Protein AF-A0A8T3RMR7-F1 (afdb_monomer)

Sequence (237 aa):
MPYTNFGIALAGALAVSLGLWATSTFATPKVIVISLDGAKPDVIEEQLESGAFDKRTGIGRLKKHGIVAEQNVTATPSVTAVSHIAIATGSTAVHNDIPSNSFHPVAAPIGTNISGFAAPIGGYQLDPLGESTAPTAVPLWVQLRDAGRTVVTATWPGSDGADIRITGTLVQAAEPTRTNDYTAPFGAFGGLGAVGVTLSAADFADASPALVAQLAAAGRLSFSPVKETTSPTETVY

Foldseek 3Di:
DDDDDDDDDDDDDDPPPPPPPVPPPPPDDDDDDDDDPPPFLVVVVVCPVVCVDPLVDDPNVCVVPHDDDSGDDAAPVNAQLQRLLCVFFVDHCVQQVQRYQKDDDPQADPPDIDGSLQAHTQDFDVVVTAEDPDRSTATPQLVCVVVVHADEEEDGRLQQLDQRDHPNYGGDHSPPGRHGNYYFQADDDSYDPRPADDDDPVQKDQDDPVVQVVCVVVVNDDPDGDIDGPDDRDDDD

Radius of gyration: 27.39 Å; Cα contacts (8 Å, |Δi|>4): 314; chains: 1; bounding box: 72×94×60 Å

Solvent-accessible surface area (backbone atoms only — not comparable to full-atom values): 14757 Å² total; per-residue (Å²): 140,85,87,88,86,88,84,83,86,79,92,73,89,78,83,75,80,77,73,79,73,73,73,75,74,70,70,80,82,81,88,82,88,85,86,64,87,89,68,47,58,68,58,55,49,50,33,42,72,75,53,79,35,51,63,80,42,74,71,32,31,46,57,74,75,51,89,72,73,89,66,82,88,72,45,76,55,83,38,71,30,22,35,49,41,23,67,39,39,77,43,51,32,88,38,27,55,28,71,32,52,60,44,66,55,90,89,47,63,90,94,51,71,46,40,28,26,54,47,44,63,10,40,56,37,76,85,71,68,22,54,41,94,72,52,62,32,62,47,50,60,42,58,37,44,77,70,74,40,89,40,74,44,64,66,46,64,50,53,75,51,52,70,28,61,57,93,85,39,60,25,31,58,18,70,64,70,11,45,68,80,40,75,43,62,54,28,83,48,84,38,86,81,47,77,19,54,79,78,57,80,85,46,44,41,79,45,54,72,66,57,54,49,52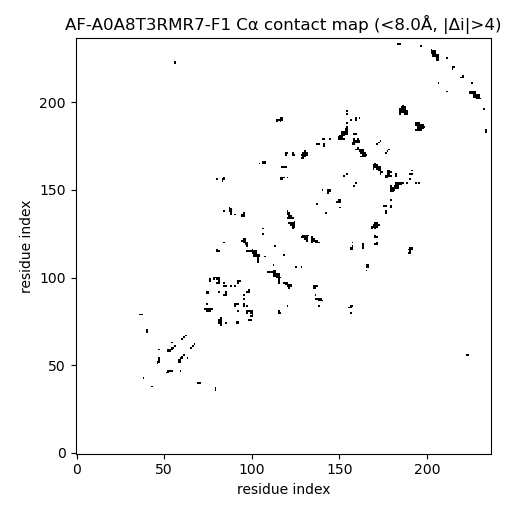,33,44,74,70,69,53,75,71,98,57,88,60,65,36,63,77,59,90,81,81,82,89,130

pLDDT: mean 82.01, std 19.55, range [28.88, 97.5]

Mean predicted aligned error: 10.83 Å

Secondary structure (DSSP, 8-state):
-------PPPP-----------------PPP-----TT--HHHHHHHHHHTSS-TTSHHHHHHHHS---S-----SS--HHHHHHHHHHS--HHHHS--SSEE--TTSPTT--EEGGGSPTT-EEETTEEE-SS-S---HHHHHHHTT---EEES-TT-S-PPEEETTEEEE-STTTT--SEEE-BSB-SSSS-BPBP--GGGEEEPPHHHHHHHHHTT---SS--EEESS------

Structure (mmCIF, N/CA/C/O backbone):
data_AF-A0A8T3RMR7-F1
#
_entry.id   AF-A0A8T3RMR7-F1
#
loop_
_atom_site.group_PDB
_atom_site.id
_atom_site.type_symbol
_atom_site.label_atom_id
_atom_site.label_alt_id
_atom_site.label_comp_id
_atom_site.label_asym_id
_atom_site.label_entity_id
_atom_site.label_seq_id
_atom_site.pdbx_PDB_ins_code
_atom_site.Cartn_x
_atom_site.Cartn_y
_atom_site.Cartn_z
_atom_site.occupancy
_atom_site.B_iso_or_equiv
_atom_site.auth_seq_id
_atom_site.auth_comp_id
_atom_site.auth_asym_id
_atom_site.auth_atom_id
_atom_site.pdbx_PDB_model_num
ATOM 1 N N . MET A 1 1 ? -49.882 -75.325 33.491 1.00 29.59 1 MET A N 1
ATOM 2 C CA . MET A 1 1 ? -48.442 -74.997 33.596 1.00 29.59 1 MET A CA 1
ATOM 3 C C . MET A 1 1 ? -47.930 -74.688 32.186 1.00 29.59 1 MET A C 1
ATOM 5 O O . MET A 1 1 ? -48.329 -75.429 31.302 1.00 29.59 1 MET A O 1
ATOM 9 N N . PRO A 1 2 ? -47.056 -73.697 31.943 1.00 46.56 2 PRO A N 1
ATOM 10 C CA . PRO A 1 2 ? -47.252 -72.262 32.189 1.00 46.56 2 PRO A CA 1
ATOM 11 C C . PRO A 1 2 ? -46.894 -71.348 30.966 1.00 46.56 2 PRO A C 1
ATOM 13 O O . PRO A 1 2 ? -46.374 -71.839 29.974 1.00 46.56 2 PRO A O 1
ATOM 16 N N . TYR A 1 3 ? -47.136 -70.028 31.120 1.00 34.56 3 TYR A N 1
ATOM 17 C CA . TYR A 1 3 ? -46.457 -68.843 30.513 1.00 34.56 3 TYR A CA 1
ATOM 18 C C . TYR A 1 3 ? -46.704 -68.467 29.022 1.00 34.56 3 TYR A C 1
ATOM 20 O O . TYR A 1 3 ? -46.303 -69.174 28.111 1.00 34.56 3 TYR A O 1
ATOM 28 N N . THR A 1 4 ? -47.535 -67.441 28.734 1.00 36.47 4 THR A N 1
ATOM 29 C CA . THR A 1 4 ? -47.299 -65.963 28.584 1.00 36.47 4 THR A CA 1
ATOM 30 C C . THR A 1 4 ? -46.974 -65.498 27.160 1.00 36.47 4 THR A C 1
ATOM 32 O O . THR A 1 4 ? -45.936 -65.855 26.622 1.00 36.47 4 THR A O 1
ATOM 35 N N . ASN A 1 5 ? -47.789 -64.582 26.612 1.00 31.02 5 ASN A N 1
ATOM 36 C CA . ASN A 1 5 ? -47.363 -63.189 26.393 1.00 31.02 5 ASN A CA 1
ATOM 37 C C . ASN A 1 5 ? -48.535 -62.269 25.999 1.00 31.02 5 ASN A C 1
ATOM 39 O O . ASN A 1 5 ? -49.257 -62.517 25.038 1.00 31.02 5 ASN A O 1
ATOM 43 N N . PHE A 1 6 ? -48.683 -61.196 26.779 1.00 34.50 6 PHE A N 1
ATOM 44 C CA . PHE A 1 6 ? -49.494 -60.007 26.519 1.00 34.50 6 PHE A CA 1
ATOM 45 C C . PHE A 1 6 ? -48.599 -58.952 25.853 1.00 34.50 6 PHE A C 1
ATOM 47 O O . PHE A 1 6 ? -47.442 -58.803 26.239 1.00 34.50 6 PHE A O 1
ATOM 54 N N . GLY A 1 7 ? -49.142 -58.179 24.914 1.00 28.88 7 GLY A N 1
ATOM 55 C CA . GLY A 1 7 ? -48.448 -57.033 24.326 1.00 28.88 7 GLY A CA 1
ATOM 56 C C . GLY A 1 7 ? -49.350 -56.241 23.389 1.00 28.88 7 GLY A C 1
ATOM 57 O O . GLY A 1 7 ? -49.243 -56.361 22.175 1.00 28.88 7 GLY A O 1
ATOM 58 N N . ILE A 1 8 ? -50.266 -55.463 23.969 1.00 35.38 8 ILE A N 1
ATOM 59 C CA . ILE A 1 8 ? -51.089 -54.463 23.277 1.00 35.38 8 ILE A CA 1
ATOM 60 C C . ILE A 1 8 ? -50.205 -53.245 22.983 1.00 35.38 8 ILE A C 1
ATOM 62 O O . ILE A 1 8 ? -49.580 -52.698 23.891 1.00 35.38 8 ILE A O 1
ATOM 66 N N . ALA A 1 9 ? -50.158 -52.824 21.719 1.00 32.72 9 ALA A N 1
ATOM 67 C CA . ALA A 1 9 ? -49.494 -51.600 21.293 1.00 32.72 9 ALA A CA 1
ATOM 68 C C . ALA A 1 9 ? -50.300 -50.373 21.752 1.00 32.72 9 ALA A C 1
ATOM 70 O O . ALA A 1 9 ? -51.459 -50.209 21.371 1.00 32.72 9 ALA A O 1
ATOM 71 N N . LEU A 1 10 ? -49.679 -49.507 22.556 1.00 32.59 10 LEU A N 1
ATOM 72 C CA . LEU A 1 10 ? -50.209 -48.194 22.915 1.00 32.59 10 LEU A CA 1
ATOM 73 C C . LEU A 1 10 ? -49.482 -47.129 22.085 1.00 32.59 10 LEU A C 1
ATOM 75 O O . LEU A 1 10 ? -48.265 -46.976 22.178 1.00 32.59 10 LEU A O 1
ATOM 79 N N . ALA A 1 11 ? -50.243 -46.406 21.266 1.00 35.38 11 ALA A N 1
ATOM 80 C CA . ALA A 1 11 ? -49.785 -45.236 20.535 1.00 35.38 11 ALA A CA 1
ATOM 81 C C . ALA A 1 11 ? -49.559 -44.069 21.512 1.00 35.38 11 ALA A C 1
ATOM 83 O O . ALA A 1 11 ? -50.498 -43.599 22.153 1.00 35.38 11 ALA A O 1
ATOM 84 N N . GLY A 1 12 ? -48.315 -43.601 21.616 1.00 31.69 12 GLY A N 1
ATOM 85 C CA . GLY A 1 12 ? -47.936 -42.383 22.329 1.00 31.69 12 GLY A CA 1
ATOM 86 C C . GLY A 1 12 ? -47.295 -41.399 21.356 1.00 31.69 12 GLY A C 1
ATOM 87 O O . GLY A 1 12 ? -46.243 -41.680 20.790 1.00 31.69 12 GLY A O 1
ATOM 88 N N . ALA A 1 13 ? -47.951 -40.260 21.139 1.00 39.59 13 ALA A N 1
ATOM 89 C CA . ALA A 1 13 ? -47.458 -39.171 20.311 1.00 39.59 13 ALA A CA 1
ATOM 90 C C . ALA A 1 13 ? -46.226 -38.518 20.957 1.00 39.59 13 ALA A C 1
ATOM 92 O O . ALA A 1 13 ? -46.327 -37.910 22.021 1.00 39.59 13 ALA A O 1
ATOM 93 N N . LEU A 1 14 ? -45.072 -38.615 20.294 1.00 35.88 14 LEU A N 1
ATOM 94 C CA . LEU A 1 14 ? -43.890 -37.819 20.611 1.00 35.88 14 LEU A CA 1
ATOM 95 C C . LEU A 1 14 ? -43.809 -36.670 19.599 1.00 35.88 14 LEU A C 1
ATOM 97 O O . LEU A 1 14 ? -43.272 -36.815 18.502 1.00 35.88 14 LEU A O 1
ATOM 101 N N . ALA A 1 15 ? -44.387 -35.524 19.954 1.00 40.31 15 ALA A N 1
ATOM 102 C CA . ALA A 1 15 ? -44.112 -34.272 19.265 1.00 40.31 15 ALA A CA 1
ATOM 103 C C . ALA A 1 15 ? -42.676 -33.858 19.614 1.00 40.31 15 ALA A C 1
ATOM 105 O O . ALA A 1 15 ? -42.420 -33.260 20.657 1.00 40.31 15 ALA A O 1
ATOM 106 N N . VAL A 1 16 ? -41.723 -34.235 18.761 1.00 43.50 16 VAL A N 1
ATOM 107 C CA . VAL A 1 16 ? -40.361 -33.708 18.813 1.00 43.50 16 VAL A CA 1
ATOM 108 C C . VAL A 1 16 ? -40.447 -32.245 18.398 1.00 43.50 16 VAL A C 1
ATOM 110 O O . VAL A 1 16 ? -40.662 -31.924 17.230 1.00 43.50 16 VAL A O 1
ATOM 113 N N . SER A 1 17 ? -40.306 -31.351 19.371 1.00 42.97 17 SER A N 1
ATOM 114 C CA . SER A 1 17 ? -39.983 -29.950 19.150 1.00 42.97 17 SER A CA 1
ATOM 115 C C . SER A 1 17 ? -38.628 -29.883 18.447 1.00 42.97 17 SER A C 1
ATOM 117 O O . SER A 1 17 ? -37.571 -29.831 19.072 1.00 42.97 17 SER A O 1
ATOM 119 N N . LEU A 1 18 ? -38.664 -29.915 17.114 1.00 43.84 18 LEU A N 1
ATOM 120 C CA . LEU A 1 18 ? -37.571 -29.469 16.264 1.00 43.84 18 LEU A CA 1
ATOM 121 C C . LEU A 1 18 ? -37.352 -27.990 16.575 1.00 43.84 18 LEU A C 1
ATOM 123 O O . LEU A 1 18 ? -37.978 -27.109 15.989 1.00 43.84 18 LEU A O 1
ATOM 127 N N . GLY A 1 19 ? -36.495 -27.725 17.559 1.00 40.53 19 GLY A N 1
ATOM 128 C CA . GLY A 1 19 ? -35.914 -26.413 17.749 1.00 40.53 19 GLY A CA 1
ATOM 129 C C . GLY A 1 19 ? -35.275 -26.016 16.428 1.00 40.53 19 GLY A C 1
ATOM 130 O O . GLY A 1 19 ? -34.287 -26.621 16.011 1.00 40.53 19 GLY A O 1
ATOM 131 N N . LEU A 1 20 ? -35.865 -25.021 15.764 1.00 38.84 20 LEU A N 1
ATOM 132 C CA . LEU A 1 20 ? -35.160 -24.206 14.793 1.00 38.84 20 LEU A CA 1
ATOM 133 C C . LEU A 1 20 ? -33.971 -23.601 15.541 1.00 38.84 20 LEU A C 1
ATOM 135 O O . LEU A 1 20 ? -34.064 -22.533 16.143 1.00 38.84 20 LEU A O 1
ATOM 139 N N . TRP A 1 21 ? -32.838 -24.291 15.509 1.00 45.22 21 TRP A N 1
ATOM 140 C CA . TRP A 1 21 ? -31.561 -23.618 15.591 1.00 45.22 21 TRP A CA 1
ATOM 141 C C . TRP A 1 21 ? -31.505 -22.787 14.323 1.00 45.22 21 TRP A C 1
ATOM 143 O O . TRP A 1 21 ? -31.154 -23.282 13.255 1.00 45.22 21 TRP A O 1
ATOM 153 N N . ALA A 1 22 ? -31.954 -21.537 14.426 1.00 42.53 22 ALA A N 1
ATOM 154 C CA . ALA A 1 22 ? -31.587 -20.524 13.467 1.00 42.53 22 ALA A CA 1
ATOM 155 C C . ALA A 1 22 ? -30.060 -20.534 13.463 1.00 42.53 22 ALA A C 1
ATOM 157 O O . ALA A 1 22 ? -29.416 -20.015 14.376 1.00 42.53 22 ALA A O 1
ATOM 158 N N . THR A 1 23 ? -29.473 -21.209 12.480 1.00 42.69 23 THR A N 1
ATOM 159 C CA . THR A 1 23 ? -28.089 -20.979 12.121 1.00 42.69 23 THR A CA 1
ATOM 160 C C . THR A 1 23 ? -28.057 -19.504 11.780 1.00 42.69 23 THR A C 1
ATOM 162 O O . THR A 1 23 ? -28.536 -19.105 10.720 1.00 42.69 23 THR A O 1
ATOM 165 N N . SER A 1 24 ? -27.596 -18.679 12.719 1.00 47.94 24 SER A N 1
ATOM 166 C CA . SER A 1 24 ? -27.146 -17.341 12.392 1.00 47.94 24 SER A CA 1
ATOM 167 C C . SER A 1 24 ? -26.111 -17.557 11.303 1.00 47.94 24 SER A C 1
ATOM 169 O O . SER A 1 24 ? -25.007 -18.038 11.568 1.00 47.94 24 SER A O 1
ATOM 171 N N . THR A 1 25 ? -26.507 -17.330 10.053 1.00 50.25 25 THR A N 1
ATOM 172 C CA . THR A 1 25 ? -25.576 -17.230 8.947 1.00 50.25 25 THR A CA 1
ATOM 173 C C . THR A 1 25 ? -24.802 -15.968 9.260 1.00 50.25 25 THR A C 1
ATOM 175 O O . THR A 1 25 ? -25.228 -14.867 8.904 1.00 50.25 25 THR A O 1
ATOM 178 N N . PHE A 1 26 ? -23.729 -16.100 10.041 1.00 52.81 26 PHE A N 1
ATOM 179 C CA . PHE A 1 26 ? -22.796 -15.007 10.215 1.00 52.81 26 PHE A CA 1
ATOM 180 C C . PHE A 1 26 ? -22.447 -14.555 8.806 1.00 52.81 26 PHE A C 1
ATOM 182 O O . PHE A 1 26 ? -22.015 -15.364 7.981 1.00 52.81 26 PHE A O 1
ATOM 189 N N . ALA A 1 27 ? -22.755 -13.293 8.508 1.00 66.81 27 ALA A N 1
ATOM 190 C CA . ALA A 1 27 ? -22.406 -12.711 7.229 1.00 66.81 27 ALA A CA 1
ATOM 191 C C . ALA A 1 27 ? -20.929 -13.018 6.969 1.00 66.81 27 ALA A C 1
ATOM 193 O O . ALA A 1 27 ? -20.121 -12.931 7.899 1.00 66.81 27 ALA A O 1
ATOM 194 N N . THR A 1 28 ? -20.601 -13.405 5.735 1.00 77.06 28 THR A N 1
ATOM 195 C CA . THR A 1 28 ? -19.227 -13.716 5.336 1.00 77.06 28 THR A CA 1
ATOM 196 C C . THR A 1 28 ? -18.286 -12.655 5.911 1.00 77.06 28 THR A C 1
ATOM 198 O O . THR A 1 28 ? -18.512 -11.466 5.649 1.00 77.06 28 THR A O 1
ATOM 201 N N . PRO A 1 29 ? -17.287 -13.045 6.729 1.00 82.38 29 PRO A N 1
ATOM 202 C CA . PRO A 1 29 ? -16.419 -12.086 7.389 1.00 82.38 29 PRO A CA 1
ATOM 203 C C . PRO A 1 29 ? -15.794 -11.135 6.372 1.00 82.38 29 PRO A C 1
ATOM 205 O O . PRO A 1 29 ? -15.277 -11.561 5.339 1.00 82.38 29 PRO A O 1
ATOM 208 N N . LYS A 1 30 ? -15.858 -9.837 6.664 1.00 88.75 30 LYS A N 1
ATOM 209 C CA . LYS A 1 30 ? -15.141 -8.819 5.896 1.00 88.75 30 LYS A CA 1
ATOM 210 C C . LYS A 1 30 ? -13.723 -8.716 6.440 1.00 88.75 30 LYS A C 1
ATOM 212 O O . LYS A 1 30 ? -13.539 -8.694 7.655 1.00 88.75 30 LYS A O 1
ATOM 217 N N . VAL A 1 31 ? -12.746 -8.616 5.548 1.00 92.00 31 VAL A N 1
ATOM 218 C CA . VAL A 1 31 ? -11.351 -8.357 5.912 1.00 92.00 31 VAL A CA 1
ATOM 219 C C . VAL A 1 31 ? -11.077 -6.875 5.700 1.00 92.00 31 VAL A C 1
ATOM 221 O O . VAL A 1 31 ? -11.369 -6.340 4.635 1.00 92.00 31 VAL A O 1
ATOM 224 N N . ILE A 1 32 ? -10.543 -6.216 6.726 1.00 91.56 32 ILE A N 1
ATOM 225 C CA . ILE A 1 32 ? -10.100 -4.824 6.660 1.00 91.56 32 ILE A CA 1
ATOM 226 C C . ILE A 1 32 ? -8.637 -4.809 7.084 1.00 91.56 32 ILE A C 1
ATOM 228 O O . ILE A 1 32 ? -8.307 -5.274 8.175 1.00 91.56 32 ILE A O 1
ATOM 232 N N . VAL A 1 33 ? -7.777 -4.283 6.217 1.00 92.69 33 VAL A N 1
ATOM 233 C CA . VAL A 1 33 ? -6.357 -4.081 6.504 1.00 92.69 33 VAL A CA 1
ATOM 234 C C . VAL A 1 33 ? -6.139 -2.592 6.724 1.00 92.69 33 VAL A C 1
ATOM 236 O O . VAL A 1 33 ? -6.436 -1.787 5.847 1.00 92.69 33 VAL A O 1
ATOM 239 N N . ILE A 1 34 ? -5.639 -2.233 7.905 1.00 90.94 34 ILE A N 1
ATOM 240 C CA . ILE A 1 34 ? -5.284 -0.858 8.258 1.00 90.94 34 ILE A CA 1
ATOM 241 C C . ILE A 1 34 ? -3.769 -0.825 8.415 1.00 90.94 34 ILE A C 1
ATOM 243 O O . ILE A 1 34 ? -3.230 -1.492 9.297 1.00 90.94 34 ILE A O 1
ATOM 247 N N . SER A 1 35 ? -3.094 -0.072 7.549 1.00 89.88 35 SER A N 1
ATOM 248 C CA . SER A 1 35 ? -1.657 0.172 7.657 1.00 89.88 35 SER A CA 1
ATOM 249 C C . SER A 1 35 ? -1.417 1.513 8.340 1.00 89.88 35 SER A C 1
ATOM 251 O O . SER A 1 35 ? -2.042 2.511 7.985 1.00 89.88 35 SER A O 1
ATOM 253 N N . LEU A 1 36 ? -0.518 1.530 9.321 1.00 89.75 36 LEU A N 1
ATOM 254 C CA . LEU A 1 36 ? -0.036 2.743 9.973 1.00 89.75 36 LEU A CA 1
ATOM 255 C C . LEU A 1 36 ? 1.440 2.896 9.598 1.00 89.75 36 LEU A C 1
ATOM 257 O O . LEU A 1 36 ? 2.283 2.141 10.086 1.00 89.75 36 LEU A O 1
ATOM 261 N N . ASP A 1 37 ? 1.748 3.823 8.690 1.00 88.06 37 ASP A N 1
ATOM 262 C CA . ASP A 1 37 ? 3.123 4.010 8.219 1.00 88.06 37 ASP A CA 1
ATOM 263 C C . ASP A 1 37 ? 4.037 4.464 9.369 1.00 88.06 37 ASP A C 1
ATOM 265 O O . ASP A 1 37 ? 3.656 5.285 10.204 1.00 88.06 37 ASP A O 1
ATOM 269 N N . GLY A 1 38 ? 5.237 3.889 9.445 1.00 89.50 38 GLY A N 1
ATOM 270 C CA . GLY A 1 38 ? 6.203 4.168 10.509 1.00 89.50 38 GLY A CA 1
ATOM 271 C C . GLY A 1 38 ? 5.778 3.735 11.922 1.00 89.50 38 GLY A C 1
ATOM 272 O O . GLY A 1 38 ? 6.448 4.112 12.884 1.00 89.50 38 GLY A O 1
ATOM 273 N N . ALA A 1 39 ? 4.708 2.944 12.080 1.00 91.12 39 ALA A N 1
ATOM 274 C CA . ALA A 1 39 ? 4.221 2.479 13.382 1.00 91.12 39 ALA A CA 1
ATOM 275 C C . ALA A 1 39 ? 5.127 1.400 13.998 1.00 91.12 39 ALA A C 1
ATOM 277 O O . ALA A 1 39 ? 4.831 0.202 13.978 1.00 91.12 39 ALA A O 1
ATOM 278 N N . LYS A 1 40 ? 6.256 1.834 14.556 1.00 92.75 40 LYS A N 1
ATOM 279 C CA . LYS A 1 40 ? 7.196 0.960 15.256 1.00 92.75 40 LYS A CA 1
ATOM 280 C C . LYS A 1 40 ? 6.552 0.403 16.544 1.00 92.75 40 LYS A C 1
ATOM 282 O O . LYS A 1 40 ? 5.905 1.172 17.257 1.00 92.75 40 LYS A O 1
ATOM 287 N N . PRO A 1 41 ? 6.719 -0.896 16.869 1.00 92.75 41 PRO A N 1
ATOM 288 C CA . PRO A 1 41 ? 6.048 -1.507 18.020 1.00 92.75 41 PRO A CA 1
ATOM 289 C C . PRO A 1 41 ? 6.290 -0.789 19.355 1.00 92.75 41 PRO A C 1
ATOM 291 O O . PRO A 1 41 ? 5.341 -0.545 20.088 1.00 92.75 41 PRO A O 1
ATOM 294 N N . ASP A 1 42 ? 7.530 -0.389 19.646 1.00 94.56 42 ASP A N 1
ATOM 295 C CA . ASP A 1 42 ? 7.886 0.326 20.881 1.00 94.56 42 ASP A CA 1
ATOM 296 C C . ASP A 1 42 ? 7.223 1.704 20.983 1.00 94.56 42 ASP A C 1
ATOM 298 O O . ASP A 1 42 ? 6.743 2.069 22.052 1.00 94.56 42 ASP A O 1
ATOM 302 N N . VAL A 1 43 ? 7.112 2.431 19.869 1.00 94.25 43 VAL A N 1
ATOM 303 C CA . VAL A 1 43 ? 6.382 3.704 19.816 1.00 94.25 43 VAL A CA 1
ATOM 304 C C . VAL A 1 43 ? 4.906 3.480 20.141 1.00 94.25 43 VAL A C 1
ATOM 306 O O . VAL A 1 43 ? 4.335 4.235 20.919 1.00 94.25 43 VAL A O 1
ATOM 309 N N . ILE A 1 44 ? 4.271 2.435 19.601 1.00 93.62 44 ILE A N 1
ATOM 310 C CA . ILE A 1 44 ? 2.865 2.130 19.918 1.00 93.62 44 ILE A CA 1
ATOM 311 C C . ILE A 1 44 ? 2.681 1.837 21.413 1.00 93.62 44 ILE A C 1
ATOM 313 O O . ILE A 1 44 ? 1.717 2.324 22.012 1.00 93.62 44 ILE A O 1
ATOM 317 N N . GLU A 1 45 ? 3.597 1.085 22.025 1.00 94.56 45 GLU A N 1
ATOM 318 C CA . GLU A 1 45 ? 3.563 0.829 23.468 1.00 94.56 45 GLU A CA 1
ATOM 319 C C . GLU A 1 45 ? 3.736 2.109 24.285 1.00 94.56 45 GLU A C 1
ATOM 321 O O . GLU A 1 45 ? 2.925 2.371 25.172 1.00 94.56 45 GLU A O 1
ATOM 326 N N . GLU A 1 46 ? 4.711 2.951 23.944 1.00 95.81 46 GLU A N 1
ATOM 327 C CA . GLU A 1 46 ? 4.938 4.236 24.611 1.00 95.81 46 GLU A CA 1
ATOM 328 C C . GLU A 1 46 ? 3.695 5.142 24.538 1.00 95.81 46 GLU A C 1
ATOM 330 O O . GLU A 1 46 ? 3.290 5.757 25.533 1.00 95.81 46 GLU A O 1
ATOM 335 N N . GLN A 1 47 ? 3.025 5.196 23.382 1.00 95.50 47 GLN A N 1
ATOM 336 C CA . GLN A 1 47 ? 1.791 5.972 23.221 1.00 95.50 47 GLN A CA 1
ATOM 337 C C . GLN A 1 47 ? 0.644 5.412 24.082 1.00 95.50 47 GLN A C 1
ATOM 339 O O . GLN A 1 47 ? -0.138 6.178 24.648 1.00 95.50 47 GLN A O 1
ATOM 344 N N . LEU A 1 48 ? 0.540 4.089 24.235 1.00 95.06 48 LEU A N 1
ATOM 345 C CA . LEU A 1 48 ? -0.447 3.468 25.126 1.00 95.06 48 LEU A CA 1
ATOM 346 C C . LEU A 1 48 ? -0.114 3.698 26.606 1.00 95.06 48 LEU A C 1
ATOM 348 O O . LEU A 1 48 ? -1.019 3.893 27.420 1.00 95.06 48 LEU A O 1
ATOM 352 N N . GLU A 1 49 ? 1.160 3.646 26.987 1.00 96.38 49 GLU A N 1
ATOM 353 C CA . GLU A 1 49 ? 1.621 3.837 28.365 1.00 96.38 49 GLU A CA 1
ATOM 354 C C . GLU A 1 49 ? 1.469 5.278 28.843 1.00 96.38 49 GLU A C 1
ATOM 356 O O . GLU A 1 49 ? 0.947 5.497 29.938 1.00 96.38 49 GLU A O 1
ATOM 361 N N . SER A 1 50 ? 1.843 6.243 28.003 1.00 96.75 50 SER A N 1
ATOM 362 C CA . SER A 1 50 ? 1.665 7.677 28.265 1.00 96.75 50 SER A CA 1
ATOM 363 C C . SER A 1 50 ? 0.196 8.112 28.292 1.00 96.75 50 SER A C 1
ATOM 365 O O . SER A 1 50 ? -0.123 9.180 28.815 1.00 96.75 50 SER A O 1
ATOM 367 N N . GLY A 1 51 ? -0.709 7.290 27.751 1.00 94.44 51 GLY A N 1
ATOM 368 C CA . GLY A 1 51 ? -2.136 7.590 27.641 1.00 94.44 51 GLY A CA 1
ATOM 369 C C . GLY A 1 51 ? -2.500 8.446 26.427 1.00 94.44 51 GLY A C 1
ATOM 370 O O . GLY A 1 51 ? -3.665 8.816 26.288 1.00 94.44 51 GLY A O 1
ATOM 371 N N . ALA A 1 52 ? -1.544 8.731 25.538 1.00 92.25 52 ALA A N 1
ATOM 372 C CA . ALA A 1 52 ? -1.814 9.361 24.249 1.00 92.25 52 ALA A CA 1
ATOM 373 C C . ALA A 1 52 ? -2.733 8.487 23.376 1.00 92.25 52 ALA A C 1
ATOM 375 O O . ALA A 1 52 ? -3.629 9.000 22.704 1.00 92.25 52 ALA A O 1
ATOM 376 N N . PHE A 1 53 ? -2.573 7.162 23.446 1.00 92.50 53 PHE A N 1
ATOM 377 C CA . PHE A 1 53 ? -3.550 6.193 22.957 1.00 92.50 53 PHE A CA 1
ATOM 378 C C . PHE A 1 53 ? -4.361 5.603 24.114 1.00 92.50 53 PHE A C 1
ATOM 380 O O . PHE A 1 53 ? -3.819 5.088 25.094 1.00 92.50 53 PHE A O 1
ATOM 387 N N . ASP A 1 54 ? -5.688 5.623 23.979 1.00 91.44 54 ASP A N 1
ATOM 388 C CA . ASP A 1 54 ? -6.593 5.038 24.967 1.00 91.44 54 ASP A CA 1
ATOM 389 C C . ASP A 1 54 ? -6.559 3.501 24.906 1.00 91.44 54 ASP A C 1
ATOM 391 O O . ASP A 1 54 ? -6.838 2.873 23.884 1.00 91.44 54 ASP A O 1
ATOM 395 N N . LYS A 1 55 ? -6.285 2.874 26.053 1.00 92.69 55 LYS A N 1
ATOM 396 C CA . LYS A 1 55 ? -6.244 1.412 26.219 1.00 92.69 55 LYS A CA 1
ATOM 397 C C . LYS A 1 55 ? -7.608 0.727 26.039 1.00 92.69 55 LYS A C 1
ATOM 399 O O . LYS A 1 55 ? -7.667 -0.500 25.959 1.00 92.69 55 LYS A O 1
ATOM 404 N N . ARG A 1 56 ? -8.718 1.473 26.034 1.00 90.56 56 ARG A N 1
ATOM 405 C CA . ARG A 1 56 ? -10.096 0.947 25.952 1.00 90.56 56 ARG A CA 1
ATOM 406 C C . ARG A 1 56 ? -10.742 1.111 24.577 1.00 90.56 56 ARG A C 1
ATOM 408 O O . ARG A 1 56 ? -11.798 0.518 24.344 1.00 90.56 56 ARG A O 1
ATOM 415 N N . THR A 1 57 ? -10.128 1.862 23.669 1.00 88.19 57 THR A N 1
ATOM 416 C CA . THR A 1 57 ? -10.648 2.146 22.323 1.00 88.19 57 THR A CA 1
ATOM 417 C C . THR A 1 57 ? -9.560 1.928 21.261 1.00 88.19 57 THR A C 1
ATOM 419 O O . THR A 1 57 ? -8.429 1.582 21.599 1.00 88.19 57 THR A O 1
ATOM 422 N N . GLY A 1 58 ? -9.914 2.011 19.970 1.00 88.31 58 GLY A N 1
ATOM 423 C CA . GLY A 1 58 ? -8.966 1.926 18.846 1.00 88.31 58 GLY A CA 1
ATOM 424 C C . GLY A 1 58 ? -7.935 0.790 18.949 1.00 88.31 58 GLY A C 1
ATOM 425 O O . GLY A 1 58 ? -8.287 -0.364 19.210 1.00 88.31 58 GLY A O 1
ATOM 426 N N . ILE A 1 59 ? -6.653 1.140 18.775 1.00 90.88 59 ILE A N 1
ATOM 427 C CA . ILE A 1 59 ? -5.506 0.217 18.854 1.00 90.88 59 ILE A CA 1
ATOM 428 C C . ILE A 1 59 ? -5.422 -0.463 20.227 1.00 90.88 59 ILE A C 1
ATOM 430 O O . ILE A 1 59 ? -5.194 -1.669 20.293 1.00 90.88 59 ILE A O 1
ATOM 434 N N . GLY A 1 60 ? -5.668 0.260 21.325 1.00 93.00 60 GLY A N 1
ATOM 435 C CA . GLY A 1 60 ? -5.615 -0.309 22.675 1.00 93.00 60 GLY A CA 1
ATOM 436 C C . GLY A 1 60 ? -6.639 -1.427 22.883 1.00 93.00 60 GLY A C 1
ATOM 437 O O . GLY A 1 60 ? -6.326 -2.485 23.437 1.00 93.00 60 GLY A O 1
ATOM 438 N N . ARG A 1 61 ? -7.855 -1.248 22.353 1.00 92.88 61 ARG A N 1
ATOM 439 C CA . ARG A 1 61 ? -8.894 -2.285 22.385 1.00 92.88 61 ARG A CA 1
ATOM 440 C C . ARG A 1 61 ? -8.552 -3.478 21.496 1.00 92.88 61 ARG A C 1
ATOM 442 O O . ARG A 1 61 ? -8.762 -4.612 21.928 1.00 92.88 61 ARG A O 1
ATOM 449 N N . LEU A 1 62 ? -8.036 -3.231 20.288 1.00 93.06 62 LEU A N 1
ATOM 450 C CA . LEU A 1 62 ? -7.563 -4.294 19.394 1.00 93.06 62 LEU A CA 1
ATOM 451 C C . LEU A 1 62 ? -6.461 -5.112 20.070 1.00 93.06 62 LEU A C 1
ATOM 453 O O . LEU A 1 62 ? -6.523 -6.336 20.048 1.00 93.06 62 LEU A O 1
ATOM 457 N N . LYS A 1 63 ? -5.532 -4.454 20.771 1.00 92.88 63 LYS A N 1
ATOM 458 C CA . LYS A 1 63 ? -4.490 -5.134 21.539 1.00 92.88 63 LYS A CA 1
ATOM 459 C C . LYS A 1 63 ? -5.040 -5.981 22.686 1.00 92.88 63 LYS A C 1
ATOM 461 O O . LYS A 1 63 ? -4.564 -7.087 22.911 1.00 92.88 63 LYS A O 1
ATOM 466 N N . LYS A 1 64 ? -6.049 -5.486 23.405 1.00 93.12 64 LYS A N 1
ATOM 467 C CA . LYS A 1 64 ? -6.634 -6.189 24.558 1.00 93.12 64 LYS A CA 1
ATOM 468 C C . LYS A 1 64 ? -7.456 -7.427 24.180 1.00 93.12 64 LYS A C 1
ATOM 470 O O . LYS A 1 64 ? -7.520 -8.368 24.967 1.00 93.12 64 LYS A O 1
ATOM 475 N N . HIS A 1 65 ? -8.146 -7.395 23.041 1.00 94.50 65 HIS A N 1
ATOM 476 C CA . HIS A 1 65 ? -9.134 -8.417 22.667 1.00 94.50 65 HIS A CA 1
ATOM 477 C C . HIS A 1 65 ? -8.768 -9.226 21.420 1.00 94.50 65 HIS A C 1
ATOM 479 O O . HIS A 1 65 ? -9.418 -10.232 21.145 1.00 94.50 65 HIS A O 1
ATOM 485 N N . GLY A 1 66 ? -7.785 -8.769 20.650 1.00 93.50 66 GLY A N 1
ATOM 486 C CA . GLY A 1 66 ? -7.305 -9.434 19.449 1.00 93.50 66 GLY A CA 1
ATOM 487 C C . GLY A 1 66 ? -6.067 -10.285 19.701 1.00 93.50 66 GLY A C 1
ATOM 488 O O . GLY A 1 66 ? -5.680 -10.564 20.835 1.00 93.50 66 GLY A O 1
ATOM 489 N N . ILE A 1 67 ? -5.441 -10.681 18.598 1.00 95.19 67 ILE A N 1
ATOM 490 C CA . ILE A 1 67 ? -4.141 -11.344 18.589 1.00 95.19 67 ILE A CA 1
ATOM 491 C C . ILE A 1 67 ? -3.106 -10.292 18.206 1.00 95.19 67 ILE A C 1
ATOM 493 O O . ILE A 1 67 ? -3.264 -9.611 17.192 1.00 95.19 67 ILE A O 1
ATOM 497 N N . VAL A 1 68 ? -2.058 -10.167 19.014 1.00 94.06 68 VAL A N 1
ATOM 498 C CA . VAL A 1 68 ? -0.964 -9.220 18.790 1.00 94.06 68 VAL A CA 1
ATOM 499 C C . VAL A 1 68 ? 0.353 -9.976 18.781 1.00 94.06 68 VAL A C 1
ATOM 501 O O . VAL A 1 68 ? 0.629 -10.760 19.685 1.00 94.06 68 VAL A O 1
ATOM 504 N N . ALA A 1 69 ? 1.148 -9.740 17.742 1.00 93.56 69 ALA A N 1
ATOM 505 C CA . ALA A 1 69 ? 2.538 -10.168 17.690 1.00 93.56 69 ALA A CA 1
ATOM 506 C C . ALA A 1 69 ? 3.428 -9.152 18.418 1.00 93.56 69 ALA A C 1
ATOM 508 O O . ALA A 1 69 ? 3.120 -7.963 18.430 1.00 93.56 69 ALA A O 1
ATOM 509 N N . GLU A 1 70 ? 4.553 -9.609 18.972 1.00 91.50 70 GLU A N 1
ATOM 510 C CA . GLU A 1 70 ? 5.545 -8.730 19.612 1.00 91.50 70 GLU A CA 1
ATOM 511 C C . GLU A 1 70 ? 6.081 -7.671 18.640 1.00 91.50 70 GLU A C 1
ATOM 513 O O . GLU A 1 70 ? 6.259 -6.511 19.001 1.00 91.50 70 GLU A O 1
ATOM 518 N N . GLN A 1 71 ? 6.310 -8.070 17.388 1.00 91.19 71 GLN A N 1
ATOM 519 C CA . GLN A 1 71 ? 6.727 -7.188 16.306 1.00 91.19 71 GLN A CA 1
ATOM 520 C C . GLN A 1 71 ? 6.399 -7.795 14.938 1.00 91.19 71 GLN A C 1
ATOM 522 O O . GLN A 1 71 ? 6.286 -9.014 14.791 1.00 91.19 71 GLN A O 1
ATOM 527 N N . ASN A 1 72 ? 6.305 -6.938 13.922 1.00 89.12 72 ASN A N 1
ATOM 528 C CA . ASN A 1 72 ? 6.346 -7.336 12.519 1.00 89.12 72 ASN A CA 1
ATOM 529 C C . ASN A 1 72 ? 7.786 -7.179 12.002 1.00 89.12 72 ASN A C 1
ATOM 531 O O . ASN A 1 72 ? 8.371 -6.102 12.130 1.00 89.12 72 ASN A O 1
ATOM 535 N N . VAL A 1 73 ? 8.359 -8.240 11.426 1.00 91.94 73 VAL A N 1
ATOM 536 C CA . VAL A 1 73 ? 9.647 -8.145 10.725 1.00 91.94 73 VAL A CA 1
ATOM 537 C C . VAL A 1 73 ? 9.388 -7.539 9.350 1.00 91.94 73 VAL A C 1
ATOM 539 O O . VAL A 1 73 ? 8.827 -8.190 8.471 1.00 91.94 73 VAL A O 1
ATOM 542 N N . THR A 1 74 ? 9.778 -6.277 9.194 1.00 91.44 74 THR A N 1
ATOM 543 C CA . THR A 1 74 ? 9.532 -5.497 7.977 1.00 91.44 74 THR A CA 1
ATOM 544 C C . THR A 1 74 ? 10.377 -5.974 6.789 1.00 91.44 74 THR A C 1
ATOM 546 O O . THR A 1 74 ? 11.367 -6.691 6.947 1.00 91.44 74 THR A O 1
ATOM 549 N N . ALA A 1 75 ? 9.986 -5.555 5.585 1.00 94.75 75 ALA A N 1
ATOM 550 C CA . ALA A 1 75 ? 10.736 -5.808 4.361 1.00 94.75 75 ALA A CA 1
ATOM 551 C C . ALA A 1 75 ? 12.085 -5.063 4.352 1.00 94.75 75 ALA A C 1
ATOM 553 O O . ALA A 1 75 ? 12.252 -4.037 5.011 1.00 94.75 75 ALA A O 1
ATOM 554 N N . THR A 1 76 ? 13.032 -5.559 3.550 1.00 94.44 76 THR A N 1
ATOM 555 C CA . THR A 1 76 ? 14.318 -4.894 3.305 1.00 94.44 76 THR A CA 1
ATOM 556 C C . THR A 1 76 ? 14.362 -4.344 1.873 1.00 94.44 76 THR A C 1
ATOM 558 O O . THR A 1 76 ? 14.171 -5.129 0.941 1.00 94.44 76 THR A O 1
ATOM 561 N N . PRO A 1 77 ? 14.671 -3.046 1.676 1.00 95.75 77 PRO A N 1
ATOM 562 C CA . PRO A 1 77 ? 14.837 -2.025 2.715 1.00 95.75 77 PRO A CA 1
ATOM 563 C C . PRO A 1 77 ? 13.499 -1.635 3.362 1.00 95.75 77 PRO A C 1
ATOM 565 O O . PRO A 1 77 ? 12.446 -1.698 2.732 1.00 95.75 77 PRO A O 1
ATOM 568 N N . SER A 1 78 ? 13.557 -1.193 4.620 1.00 94.81 78 SER A N 1
ATOM 569 C CA . SER A 1 78 ? 12.386 -0.853 5.435 1.00 94.81 78 SER A CA 1
ATOM 570 C C . SER A 1 78 ? 11.838 0.539 5.104 1.00 94.81 78 SER A C 1
ATOM 572 O O . SER A 1 78 ? 11.865 1.445 5.940 1.00 94.81 78 SER A O 1
ATOM 574 N N . VAL A 1 79 ? 11.400 0.731 3.861 1.00 95.50 79 VAL A N 1
ATOM 575 C CA . VAL A 1 79 ? 10.811 1.983 3.365 1.00 95.50 79 VAL A CA 1
ATOM 576 C C . VAL A 1 79 ? 9.397 1.739 2.845 1.00 95.50 79 VAL A C 1
ATOM 578 O O . VAL A 1 79 ? 9.070 0.642 2.394 1.00 95.50 79 VAL A O 1
ATOM 581 N N . THR A 1 80 ? 8.557 2.773 2.907 1.00 93.69 80 THR A N 1
ATOM 582 C CA . THR A 1 80 ? 7.103 2.681 2.726 1.00 93.69 80 THR A CA 1
ATOM 583 C C . THR A 1 80 ? 6.671 1.882 1.496 1.00 93.69 80 THR A C 1
ATOM 585 O O . THR A 1 80 ? 5.916 0.922 1.647 1.00 93.69 80 THR A O 1
ATOM 588 N N . ALA A 1 81 ? 7.130 2.243 0.295 1.00 94.31 81 ALA A N 1
ATOM 589 C CA . ALA A 1 81 ? 6.709 1.593 -0.945 1.00 94.31 81 ALA A CA 1
ATOM 590 C C . ALA A 1 81 ? 7.080 0.104 -0.950 1.00 94.31 81 ALA A C 1
ATOM 592 O O . ALA A 1 81 ? 6.246 -0.738 -1.269 1.00 94.31 81 ALA A O 1
ATOM 593 N N . VAL A 1 82 ? 8.298 -0.221 -0.509 1.00 96.88 82 VAL A N 1
ATOM 594 C CA . VAL A 1 82 ? 8.794 -1.601 -0.438 1.00 96.88 82 VAL A CA 1
ATOM 595 C C . VAL A 1 82 ? 7.938 -2.429 0.517 1.00 96.88 82 VAL A C 1
ATOM 597 O O . VAL A 1 82 ? 7.429 -3.482 0.136 1.00 96.88 82 VAL A O 1
ATOM 600 N N . SER A 1 83 ? 7.724 -1.944 1.743 1.00 96.12 83 SER A N 1
ATOM 601 C CA . SER A 1 83 ? 6.957 -2.676 2.756 1.00 96.12 83 SER A CA 1
ATOM 602 C C . SER A 1 83 ? 5.486 -2.849 2.366 1.00 96.12 83 SER A C 1
ATOM 604 O O . SER A 1 83 ? 4.933 -3.934 2.534 1.00 96.12 83 SER A O 1
ATOM 606 N N . HIS A 1 84 ? 4.840 -1.826 1.804 1.00 95.38 84 HIS A N 1
ATOM 607 C CA . HIS A 1 84 ? 3.423 -1.911 1.429 1.00 95.38 84 HIS A CA 1
ATOM 608 C C . HIS A 1 84 ? 3.183 -2.798 0.207 1.00 95.38 84 HIS A C 1
ATOM 610 O O . HIS A 1 84 ? 2.184 -3.520 0.168 1.00 95.38 84 HIS A O 1
ATOM 616 N N . ILE A 1 85 ? 4.089 -2.790 -0.773 1.00 96.50 85 ILE A N 1
ATOM 617 C CA . ILE A 1 85 ? 3.996 -3.704 -1.916 1.00 96.50 85 ILE A CA 1
ATOM 618 C C . ILE A 1 85 ? 4.323 -5.136 -1.481 1.00 96.50 85 ILE A C 1
ATOM 620 O O . ILE A 1 85 ? 3.669 -6.074 -1.939 1.00 96.50 85 ILE A O 1
ATOM 624 N N . ALA A 1 86 ? 5.247 -5.328 -0.536 1.00 97.12 86 ALA A N 1
ATOM 625 C CA . ALA A 1 86 ? 5.486 -6.639 0.063 1.00 97.12 86 ALA A CA 1
ATOM 626 C C . ALA A 1 86 ? 4.235 -7.182 0.777 1.00 97.12 86 ALA A C 1
ATOM 628 O O . ALA A 1 86 ? 3.879 -8.338 0.573 1.00 97.12 86 ALA A O 1
ATOM 629 N N . ILE A 1 87 ? 3.510 -6.349 1.533 1.00 96.19 87 ILE A N 1
ATOM 630 C CA . ILE A 1 87 ? 2.220 -6.733 2.136 1.00 96.19 87 ILE A CA 1
ATOM 631 C C . ILE A 1 87 ? 1.180 -7.056 1.054 1.00 96.19 87 ILE A C 1
ATOM 633 O O . ILE A 1 87 ? 0.480 -8.061 1.160 1.00 96.19 87 ILE A O 1
ATOM 637 N N . ALA A 1 88 ? 1.084 -6.231 0.007 1.00 95.69 88 ALA A N 1
ATOM 638 C CA . ALA A 1 88 ? 0.108 -6.420 -1.065 1.00 95.69 88 ALA A CA 1
ATOM 639 C C . ALA A 1 88 ? 0.330 -7.705 -1.864 1.00 95.69 88 ALA A C 1
ATOM 641 O O . ALA A 1 88 ? -0.630 -8.295 -2.342 1.00 95.69 88 ALA A O 1
ATOM 642 N N . THR A 1 89 ? 1.582 -8.118 -2.044 1.00 96.94 89 THR A N 1
ATOM 643 C CA . THR A 1 89 ? 1.949 -9.230 -2.934 1.00 96.94 89 THR A CA 1
ATOM 644 C C . THR A 1 89 ? 2.361 -10.496 -2.187 1.00 96.94 89 THR A C 1
ATOM 646 O O . THR A 1 89 ? 2.449 -11.558 -2.793 1.00 96.94 89 THR A O 1
ATOM 649 N N . GLY A 1 90 ? 2.664 -10.397 -0.890 1.00 96.31 90 GLY A N 1
ATOM 650 C CA . GLY A 1 90 ? 3.291 -11.476 -0.125 1.00 96.31 90 GLY A CA 1
ATOM 651 C C . GLY A 1 90 ? 4.719 -11.809 -0.581 1.00 96.31 90 GLY A C 1
ATOM 652 O O . GLY A 1 90 ? 5.203 -12.900 -0.290 1.00 96.31 90 GLY A O 1
ATOM 653 N N . SER A 1 91 ? 5.388 -10.910 -1.311 1.00 96.62 91 SER A N 1
ATOM 654 C CA . SER A 1 91 ? 6.687 -11.162 -1.952 1.00 96.62 91 SER A CA 1
ATOM 655 C C . SER A 1 91 ? 7.760 -10.140 -1.551 1.00 96.62 91 SER A C 1
ATOM 657 O O . SER A 1 91 ? 7.465 -9.094 -0.972 1.00 96.62 91 SER A O 1
ATOM 659 N N . THR A 1 92 ? 9.029 -10.443 -1.835 1.00 97.06 92 THR A N 1
ATOM 660 C CA . THR A 1 92 ? 10.166 -9.564 -1.511 1.00 97.06 92 THR A CA 1
ATOM 661 C C . THR A 1 92 ? 10.385 -8.496 -2.585 1.00 97.06 92 THR A C 1
ATOM 663 O O . THR A 1 92 ? 9.921 -8.644 -3.711 1.00 97.06 92 THR A O 1
ATOM 666 N N . ALA A 1 93 ? 11.170 -7.460 -2.268 1.00 96.38 93 ALA A N 1
ATOM 667 C CA . ALA A 1 93 ? 11.569 -6.409 -3.214 1.00 96.38 93 ALA A CA 1
ATOM 668 C C . ALA A 1 93 ? 12.168 -6.946 -4.531 1.00 96.38 93 ALA A C 1
ATOM 670 O O . ALA A 1 93 ? 11.989 -6.355 -5.588 1.00 96.38 93 ALA A O 1
ATOM 671 N N . VAL A 1 94 ? 12.868 -8.084 -4.461 1.00 94.38 94 VAL A N 1
ATOM 672 C CA . VAL A 1 94 ? 13.466 -8.760 -5.626 1.00 94.38 94 VAL A CA 1
ATOM 673 C C . VAL A 1 94 ? 12.404 -9.394 -6.526 1.00 94.38 94 VAL A C 1
ATOM 675 O O . VAL A 1 94 ? 12.619 -9.517 -7.723 1.00 94.38 94 VAL A O 1
ATOM 678 N N . HIS A 1 95 ? 11.270 -9.810 -5.962 1.00 96.12 95 HIS A N 1
ATOM 679 C CA . HIS A 1 95 ? 10.188 -10.446 -6.710 1.00 96.12 95 HIS A CA 1
ATOM 680 C C . HIS A 1 95 ? 9.093 -9.469 -7.127 1.00 96.12 95 HIS A C 1
ATOM 682 O O . HIS A 1 95 ? 8.457 -9.701 -8.143 1.00 96.12 95 HIS A O 1
ATOM 688 N N . ASN A 1 96 ? 8.851 -8.397 -6.372 1.00 96.94 96 ASN A N 1
ATOM 689 C CA . ASN A 1 96 ? 7.859 -7.390 -6.751 1.00 96.94 96 ASN A CA 1
ATOM 690 C C . ASN A 1 96 ? 8.426 -6.202 -7.536 1.00 96.94 96 ASN A C 1
ATOM 692 O O . ASN A 1 96 ? 7.633 -5.374 -7.976 1.00 96.94 96 ASN A O 1
ATOM 696 N N . ASP A 1 97 ? 9.746 -6.132 -7.721 1.00 96.94 97 ASP A N 1
ATOM 697 C CA . ASP A 1 97 ? 10.458 -5.083 -8.465 1.00 96.94 97 ASP A CA 1
ATOM 698 C C . ASP A 1 97 ? 10.332 -3.667 -7.874 1.00 96.94 97 ASP A C 1
ATOM 700 O O . ASP A 1 97 ? 10.586 -2.667 -8.550 1.00 96.94 97 ASP A O 1
ATOM 704 N N . ILE A 1 98 ? 10.012 -3.564 -6.579 1.00 97.50 98 ILE A N 1
ATOM 705 C CA . ILE A 1 98 ? 9.965 -2.303 -5.832 1.00 97.50 98 ILE A CA 1
ATOM 706 C C . ILE A 1 98 ? 11.088 -2.305 -4.785 1.00 97.50 98 ILE A C 1
ATOM 708 O O . ILE A 1 98 ? 10.887 -2.779 -3.667 1.00 97.50 98 ILE A O 1
ATOM 712 N N . PRO A 1 99 ? 12.289 -1.788 -5.115 1.00 97.06 99 PRO A N 1
ATOM 713 C CA . PRO A 1 99 ? 13.446 -1.810 -4.217 1.00 97.06 99 PRO A CA 1
ATOM 714 C C . PRO A 1 99 ? 13.574 -0.577 -3.310 1.00 97.06 99 PRO A C 1
ATOM 716 O O . PRO A 1 99 ? 1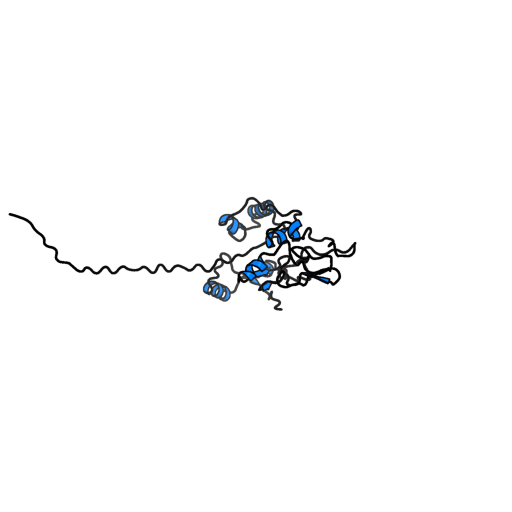4.401 -0.576 -2.403 1.00 97.06 99 PRO A O 1
ATOM 719 N N . SER A 1 100 ? 12.819 0.498 -3.557 1.00 97.00 100 SER A N 1
ATOM 720 C CA . SER A 1 100 ? 12.913 1.765 -2.814 1.00 97.00 100 SER A CA 1
ATOM 721 C C . SER A 1 100 ? 11.665 2.632 -3.034 1.00 97.00 100 SER A C 1
ATOM 723 O O . SER A 1 100 ? 10.908 2.404 -3.973 1.00 97.00 100 SER A O 1
ATOM 725 N N . ASN A 1 101 ? 11.482 3.682 -2.222 1.00 95.44 101 ASN A N 1
ATOM 726 C CA . ASN A 1 101 ? 10.491 4.741 -2.469 1.00 95.44 101 ASN A CA 1
ATOM 727 C C . ASN A 1 101 ? 10.790 5.538 -3.749 1.00 95.44 101 ASN A C 1
ATOM 729 O O . ASN A 1 101 ? 9.875 6.070 -4.372 1.00 95.44 101 ASN A O 1
ATOM 733 N N . SER A 1 102 ? 12.059 5.625 -4.146 1.00 94.94 102 SER A N 1
ATOM 734 C CA . SER A 1 102 ? 12.484 6.185 -5.427 1.00 94.94 102 SER A CA 1
ATOM 735 C C . SER A 1 102 ? 13.703 5.432 -5.934 1.00 94.94 102 SER A C 1
ATOM 737 O O . SER A 1 102 ? 14.627 5.159 -5.162 1.00 94.94 102 SER A O 1
ATOM 739 N N . PHE A 1 103 ? 13.699 5.081 -7.214 1.00 95.88 103 PHE A N 1
ATOM 740 C CA . PHE A 1 103 ? 14.795 4.351 -7.840 1.00 95.88 103 PHE A CA 1
ATOM 741 C C . PHE A 1 103 ? 14.870 4.631 -9.339 1.00 95.88 103 PHE A C 1
ATOM 743 O O . PHE A 1 103 ? 13.931 5.157 -9.934 1.00 95.88 103 PHE A O 1
ATOM 750 N N . HIS A 1 104 ? 15.998 4.276 -9.943 1.00 96.81 104 HIS A N 1
ATOM 751 C CA . HIS A 1 104 ? 16.208 4.353 -11.382 1.00 96.81 104 HIS A CA 1
ATOM 752 C C . HIS A 1 104 ? 15.738 3.043 -12.041 1.00 96.81 104 HIS A C 1
ATOM 754 O O . HIS A 1 104 ? 16.326 1.997 -11.751 1.00 96.81 104 HIS A O 1
ATOM 760 N N . PRO A 1 105 ? 14.691 3.049 -12.888 1.00 95.19 105 PRO A N 1
ATOM 761 C CA . PRO A 1 105 ? 14.295 1.845 -13.605 1.00 95.19 105 PRO A CA 1
ATOM 762 C C . PRO A 1 105 ? 15.269 1.557 -14.752 1.00 95.19 105 PRO A C 1
ATOM 764 O O . PRO A 1 105 ? 15.691 2.468 -15.458 1.00 95.19 105 PRO A O 1
ATOM 767 N N . VAL A 1 106 ? 15.570 0.277 -14.984 1.00 94.88 106 VAL A N 1
ATOM 768 C CA . VAL A 1 106 ? 16.573 -0.199 -15.960 1.00 94.88 106 VAL A CA 1
ATOM 769 C C . VAL A 1 106 ? 16.340 0.322 -17.385 1.00 94.88 106 VAL A C 1
ATOM 771 O O . VAL A 1 106 ? 17.297 0.546 -18.116 1.00 94.88 106 VAL A O 1
ATOM 774 N N . ALA A 1 107 ? 15.082 0.524 -17.793 1.00 94.75 107 ALA A N 1
ATOM 775 C CA . ALA A 1 107 ? 14.748 0.983 -19.146 1.00 94.75 107 ALA A CA 1
ATOM 776 C C . ALA A 1 107 ? 14.781 2.511 -19.311 1.00 94.75 107 ALA A C 1
ATOM 778 O O . ALA A 1 107 ? 14.546 3.015 -20.410 1.00 94.75 107 ALA A O 1
ATOM 779 N N . ALA A 1 108 ? 15.016 3.265 -18.236 1.00 94.44 108 ALA A N 1
ATOM 780 C CA . ALA A 1 108 ? 14.994 4.717 -18.291 1.00 94.44 108 ALA A CA 1
ATOM 781 C C . ALA A 1 108 ? 16.386 5.318 -18.567 1.00 94.44 108 ALA A C 1
ATOM 783 O O . ALA A 1 108 ? 17.406 4.701 -18.269 1.00 94.44 108 ALA A O 1
ATOM 784 N N . PRO A 1 109 ? 16.464 6.548 -19.106 1.00 93.44 109 PRO A N 1
ATOM 785 C CA . PRO A 1 109 ? 17.718 7.266 -19.268 1.00 93.44 109 PRO A CA 1
ATOM 786 C C . PRO A 1 109 ? 18.390 7.524 -17.922 1.00 93.44 109 PRO A C 1
ATOM 788 O O . PRO A 1 109 ? 17.728 7.894 -16.946 1.00 93.44 109 PRO A O 1
ATOM 791 N N . ILE A 1 110 ? 19.715 7.387 -17.887 1.00 93.19 110 ILE A N 1
ATOM 792 C CA . ILE A 1 110 ? 20.530 7.688 -16.705 1.00 93.19 110 ILE A CA 1
ATOM 793 C C . ILE A 1 110 ? 20.192 9.093 -16.186 1.00 93.19 110 ILE A C 1
ATOM 795 O O . ILE A 1 110 ? 20.099 10.048 -16.956 1.00 93.19 110 ILE A O 1
ATOM 799 N N . GLY A 1 111 ? 20.017 9.212 -14.868 1.00 90.69 111 GLY A N 1
ATOM 800 C CA . GLY A 1 111 ? 19.659 10.469 -14.204 1.00 90.69 111 GLY A CA 1
ATOM 801 C C . GLY A 1 111 ? 18.154 10.698 -14.037 1.00 90.69 111 GLY A C 1
ATOM 802 O O . GLY A 1 111 ? 17.761 11.719 -13.480 1.00 90.69 111 GLY A O 1
ATOM 803 N N . THR A 1 112 ? 17.310 9.759 -14.473 1.00 92.50 112 THR A N 1
ATOM 804 C CA . THR A 1 112 ? 15.862 9.778 -14.209 1.00 92.50 112 THR A CA 1
ATOM 805 C C . THR A 1 112 ? 15.487 8.759 -13.135 1.00 92.50 112 THR A C 1
ATOM 807 O O . THR A 1 112 ? 16.060 7.677 -13.084 1.00 92.50 112 THR A O 1
ATOM 810 N N . ASN A 1 113 ? 14.507 9.078 -12.291 1.00 93.69 113 ASN A N 1
ATOM 811 C CA . ASN A 1 113 ? 13.973 8.151 -11.294 1.00 93.69 113 ASN A CA 1
ATOM 812 C C . ASN A 1 113 ? 12.464 7.980 -11.477 1.00 93.69 113 ASN A C 1
ATOM 814 O O . ASN A 1 113 ? 11.784 8.872 -11.985 1.00 93.69 113 ASN A O 1
ATOM 818 N N . ILE A 1 114 ? 11.944 6.858 -10.989 1.00 92.56 114 ILE A N 1
ATOM 819 C CA . ILE A 1 114 ? 10.519 6.618 -10.777 1.00 92.56 114 ILE A CA 1
ATOM 820 C C . ILE A 1 114 ? 10.212 6.566 -9.275 1.00 92.56 114 ILE A C 1
ATOM 822 O O . ILE A 1 114 ? 11.093 6.324 -8.442 1.00 92.56 114 ILE A O 1
ATOM 826 N N . SER A 1 115 ? 8.954 6.829 -8.928 1.00 93.06 115 SER A N 1
ATOM 827 C CA . SER A 1 115 ? 8.411 6.621 -7.586 1.00 93.06 115 SER A CA 1
ATOM 828 C C . SER A 1 115 ? 8.074 5.142 -7.393 1.00 93.06 115 SER A C 1
ATOM 830 O O . SER A 1 115 ? 7.330 4.578 -8.188 1.00 93.06 115 SER A O 1
ATOM 832 N N . GLY A 1 116 ? 8.560 4.516 -6.321 1.00 94.38 116 GLY A N 1
ATOM 833 C CA . GLY A 1 116 ? 8.223 3.128 -5.986 1.00 94.38 116 GLY A CA 1
ATOM 834 C C . GLY A 1 116 ? 6.753 2.923 -5.625 1.00 94.38 116 GLY A C 1
ATOM 835 O O . GLY A 1 116 ? 6.231 1.822 -5.746 1.00 94.38 116 GLY A O 1
ATOM 836 N N . PHE A 1 117 ? 6.054 3.993 -5.249 1.00 90.81 117 PHE A N 1
ATOM 837 C CA . PHE A 1 117 ? 4.606 3.985 -5.039 1.00 90.81 117 PHE A CA 1
ATOM 838 C C . PHE A 1 117 ? 3.822 3.787 -6.349 1.00 90.81 117 PHE A C 1
ATOM 840 O O . PHE A 1 117 ? 2.692 3.295 -6.334 1.00 90.81 117 PHE A O 1
ATOM 847 N N . ALA A 1 118 ? 4.439 4.158 -7.474 1.00 86.88 118 ALA A N 1
ATOM 848 C CA . ALA A 1 118 ? 3.863 4.153 -8.813 1.00 86.88 118 ALA A CA 1
ATOM 849 C C . ALA A 1 118 ? 4.792 3.499 -9.851 1.00 86.88 118 ALA A C 1
ATOM 851 O O . ALA A 1 118 ? 4.853 3.911 -11.006 1.00 86.88 118 ALA A O 1
ATOM 852 N N . ALA A 1 119 ? 5.543 2.489 -9.421 1.00 94.12 119 ALA A N 1
ATOM 853 C CA . ALA A 1 119 ? 6.366 1.662 -10.290 1.00 94.12 119 ALA A CA 1
ATOM 854 C C . ALA A 1 119 ? 5.615 0.371 -10.677 1.00 94.12 119 ALA A C 1
ATOM 856 O O . ALA A 1 119 ? 4.657 -0.006 -9.987 1.00 94.12 119 ALA A O 1
ATOM 857 N N . PRO A 1 120 ? 6.006 -0.285 -11.787 1.00 95.81 120 PRO A N 1
ATOM 858 C CA . PRO A 1 120 ? 5.387 -1.532 -12.220 1.00 95.81 120 PRO A CA 1
ATOM 859 C C . PRO A 1 120 ? 5.652 -2.647 -11.202 1.00 95.81 120 PRO A C 1
ATOM 861 O O . PRO A 1 120 ? 6.799 -2.937 -10.871 1.00 95.81 120 PRO A O 1
ATOM 864 N N . ILE A 1 121 ? 4.583 -3.267 -10.704 1.00 97.19 121 ILE A N 1
ATOM 865 C CA . ILE A 1 121 ? 4.664 -4.391 -9.759 1.00 97.19 121 ILE A CA 1
ATOM 866 C C . ILE A 1 121 ? 4.935 -5.686 -10.525 1.00 97.19 121 ILE A C 1
ATOM 868 O O . ILE A 1 121 ? 4.191 -6.000 -11.452 1.00 97.19 121 ILE A O 1
ATOM 872 N N . GLY A 1 122 ? 5.948 -6.446 -10.108 1.00 96.25 122 GLY A N 1
ATOM 873 C CA . GLY A 1 122 ? 6.300 -7.733 -10.721 1.00 96.25 122 GLY A CA 1
ATOM 874 C C . GLY A 1 122 ? 7.033 -7.607 -12.062 1.00 96.25 122 GLY A C 1
ATOM 875 O O . GLY A 1 122 ? 7.033 -8.552 -12.853 1.00 96.25 122 GLY A O 1
ATOM 876 N N . GLY A 1 123 ? 7.610 -6.434 -12.331 1.00 95.38 123 GLY A N 1
ATOM 877 C CA . GLY A 1 123 ? 8.525 -6.215 -13.444 1.00 95.38 123 GLY A CA 1
ATOM 878 C C . GLY A 1 123 ? 7.863 -5.815 -14.763 1.00 95.38 123 GLY A C 1
ATOM 879 O O . GLY A 1 123 ? 6.654 -5.612 -14.869 1.00 95.38 123 GLY A O 1
ATOM 880 N N . TYR A 1 124 ? 8.705 -5.658 -15.782 1.00 96.62 124 TYR A N 1
ATOM 881 C CA . TYR A 1 124 ? 8.350 -5.234 -17.138 1.00 96.62 124 TYR A CA 1
ATOM 882 C C . TYR A 1 124 ? 9.374 -5.786 -18.146 1.00 96.62 124 TYR A C 1
ATOM 884 O O . TYR A 1 124 ? 10.472 -6.198 -17.765 1.00 96.62 124 TYR A O 1
ATOM 892 N N . GLN A 1 125 ? 9.027 -5.821 -19.432 1.00 95.88 125 GLN A N 1
ATOM 893 C CA . GLN A 1 125 ? 9.916 -6.280 -20.507 1.00 95.88 125 GLN A CA 1
ATOM 894 C C . GLN A 1 125 ? 10.845 -5.157 -20.978 1.00 95.88 125 GLN A C 1
ATOM 896 O O . GLN A 1 125 ? 10.448 -3.996 -20.999 1.00 95.88 125 GLN A O 1
ATOM 901 N N . LEU A 1 126 ? 12.082 -5.501 -21.358 1.00 95.25 126 LEU A N 1
ATOM 902 C CA . LEU A 1 126 ? 13.073 -4.545 -21.877 1.00 95.25 126 LEU A CA 1
ATOM 903 C C . LEU A 1 126 ? 13.152 -4.521 -23.408 1.00 95.25 126 LEU A C 1
ATOM 905 O O . LEU A 1 126 ? 13.521 -3.491 -23.967 1.00 95.25 126 LEU A O 1
ATOM 909 N N . ASP A 1 127 ? 12.831 -5.635 -24.071 1.00 93.19 127 ASP A N 1
ATOM 910 C CA . ASP A 1 127 ? 12.956 -5.780 -25.523 1.00 93.19 127 ASP A CA 1
ATOM 911 C C . ASP A 1 127 ? 11.806 -6.625 -26.118 1.00 93.19 127 ASP A C 1
ATOM 913 O O . ASP A 1 127 ? 11.812 -7.852 -25.975 1.00 93.19 127 ASP A O 1
ATOM 917 N N . PRO A 1 128 ? 10.803 -5.990 -26.756 1.00 93.69 128 PRO A N 1
ATOM 918 C CA . PRO A 1 128 ? 10.564 -4.546 -26.728 1.00 93.69 128 PRO A CA 1
ATOM 919 C C . PRO A 1 128 ? 10.206 -4.069 -25.308 1.00 93.69 128 PRO A C 1
ATOM 921 O O . PRO A 1 128 ? 9.711 -4.843 -24.488 1.00 93.69 128 PRO A O 1
ATOM 924 N N . LEU A 1 129 ? 10.438 -2.785 -25.013 1.00 97.12 129 LEU A N 1
ATOM 925 C CA . LEU A 1 129 ? 9.975 -2.189 -23.757 1.00 97.12 129 LEU A CA 1
ATOM 926 C C . LEU A 1 129 ? 8.448 -2.304 -23.675 1.00 97.12 129 LEU A C 1
ATOM 928 O O . LEU A 1 129 ? 7.750 -1.839 -24.577 1.00 97.12 129 LEU A O 1
ATOM 932 N N . GLY A 1 130 ? 7.935 -2.907 -22.607 1.00 96.94 130 GLY A N 1
ATOM 933 C CA . GLY A 1 130 ? 6.502 -3.149 -22.481 1.00 96.94 130 GLY A CA 1
ATOM 934 C C . GLY A 1 130 ? 6.109 -3.888 -21.211 1.00 96.94 130 GLY A C 1
ATOM 935 O O . GLY A 1 130 ? 6.926 -4.113 -20.318 1.00 96.94 130 GLY A O 1
ATOM 936 N N . GLU A 1 131 ? 4.837 -4.259 -21.132 1.00 96.31 131 GLU A N 1
ATOM 937 C CA . GLU A 1 131 ? 4.288 -5.014 -20.006 1.00 96.31 131 GLU A CA 1
ATOM 938 C C . GLU A 1 131 ? 4.928 -6.400 -19.869 1.00 96.31 131 GLU A C 1
ATOM 940 O O . GLU A 1 131 ? 5.253 -7.062 -20.856 1.00 96.31 131 GLU A O 1
ATOM 945 N N . SER A 1 132 ? 5.103 -6.867 -18.629 1.00 94.06 132 SER A N 1
ATOM 946 C CA . SER A 1 132 ? 5.559 -8.237 -18.390 1.00 94.06 132 SER A CA 1
ATOM 947 C C . SER A 1 132 ? 4.466 -9.244 -18.745 1.00 94.06 132 SER A C 1
ATOM 949 O O . SER A 1 132 ? 3.373 -9.209 -18.187 1.00 94.06 132 SER A O 1
ATOM 951 N N . THR A 1 133 ? 4.777 -10.206 -19.616 1.00 91.88 133 THR A N 1
ATOM 952 C CA . THR A 1 133 ? 3.899 -11.362 -19.882 1.00 91.88 133 THR A CA 1
ATOM 953 C C . THR A 1 133 ? 3.906 -12.395 -18.753 1.00 91.88 133 THR A C 1
ATOM 955 O O . THR A 1 133 ? 3.114 -13.334 -18.776 1.00 91.88 133 THR A O 1
ATOM 958 N N . ALA A 1 134 ? 4.830 -12.274 -17.801 1.00 92.88 134 ALA A N 1
ATOM 959 C CA . ALA A 1 134 ? 4.991 -13.189 -16.680 1.00 92.88 134 ALA A CA 1
ATOM 960 C C . ALA A 1 134 ? 5.424 -12.391 -15.440 1.00 92.88 134 ALA A C 1
ATOM 962 O O . ALA A 1 134 ? 6.602 -12.426 -15.073 1.00 92.88 134 ALA A O 1
ATOM 963 N N . PRO A 1 135 ? 4.509 -11.616 -14.826 1.00 94.50 135 PRO A N 1
ATOM 964 C CA . PRO A 1 135 ? 4.844 -10.838 -13.646 1.00 94.50 135 PRO A CA 1
ATOM 965 C C . PRO A 1 135 ? 5.287 -11.758 -12.505 1.00 94.50 135 PRO A C 1
ATOM 967 O O . PRO A 1 135 ? 4.674 -12.791 -12.232 1.00 94.50 135 PRO A O 1
ATOM 970 N N . THR A 1 136 ? 6.362 -11.376 -11.829 1.00 97.25 136 THR A N 1
ATOM 971 C CA . THR A 1 136 ? 6.983 -12.129 -10.725 1.00 97.25 136 THR A CA 1
ATOM 972 C C . THR A 1 136 ? 6.246 -11.970 -9.396 1.00 97.25 136 THR A C 1
ATOM 974 O O . THR A 1 136 ? 6.437 -12.772 -8.480 1.00 97.25 136 THR A O 1
ATOM 977 N N . ALA A 1 137 ? 5.369 -10.971 -9.300 1.00 97.31 137 ALA A N 1
ATOM 978 C CA . ALA A 1 137 ? 4.478 -10.747 -8.176 1.00 97.31 137 ALA A CA 1
ATOM 979 C C . ALA A 1 137 ? 3.142 -10.180 -8.662 1.00 97.31 137 ALA A C 1
ATOM 981 O O . ALA A 1 137 ? 3.101 -9.344 -9.562 1.00 97.31 137 ALA A O 1
ATOM 982 N N . VAL A 1 138 ? 2.051 -10.605 -8.024 1.00 96.00 138 VAL A N 1
ATOM 983 C CA . VAL A 1 138 ? 0.693 -10.140 -8.325 1.00 96.00 138 VAL A CA 1
ATOM 984 C C . VAL A 1 138 ? 0.043 -9.661 -7.028 1.00 96.00 138 VAL A C 1
ATOM 986 O O . VAL A 1 138 ? 0.024 -10.420 -6.053 1.00 96.00 138 VAL A O 1
ATOM 989 N N . PRO A 1 139 ? -0.494 -8.430 -6.976 1.00 95.94 139 PRO A N 1
ATOM 990 C CA . PRO A 1 139 ? -1.171 -7.940 -5.786 1.00 95.94 139 PRO A CA 1
ATOM 991 C C . PRO A 1 139 ? -2.408 -8.758 -5.405 1.00 95.94 139 PRO A C 1
ATOM 993 O O . PRO A 1 139 ? -3.143 -9.258 -6.257 1.00 95.94 139 PRO A O 1
ATOM 996 N N . LEU A 1 140 ? -2.689 -8.825 -4.105 1.00 95.62 140 LEU A N 1
ATOM 997 C CA . LEU A 1 140 ? -3.799 -9.582 -3.533 1.00 95.62 140 LEU A CA 1
ATOM 998 C C . LEU A 1 140 ? -5.157 -9.147 -4.097 1.00 95.62 140 LEU A C 1
ATOM 1000 O O . LEU A 1 140 ? -6.034 -9.987 -4.272 1.00 95.62 140 LEU A O 1
ATOM 1004 N N . TRP A 1 141 ? -5.348 -7.859 -4.398 1.00 94.19 141 TRP A N 1
ATOM 1005 C CA . TRP A 1 141 ? -6.621 -7.372 -4.936 1.00 94.19 141 TRP A CA 1
ATOM 1006 C C . TRP A 1 141 ? -6.949 -7.955 -6.310 1.00 94.19 141 TRP A C 1
ATOM 1008 O O . TRP A 1 141 ? -8.119 -8.213 -6.568 1.00 94.19 141 TRP A O 1
ATOM 1018 N N . VAL A 1 142 ? -5.946 -8.241 -7.146 1.00 94.75 142 VAL A N 1
ATOM 1019 C CA . VAL A 1 142 ? -6.149 -8.913 -8.439 1.00 94.75 142 VAL A CA 1
ATOM 1020 C C . VAL A 1 142 ? -6.712 -10.312 -8.200 1.00 94.75 142 VAL A C 1
ATOM 1022 O O . VAL A 1 142 ? -7.792 -10.641 -8.675 1.00 94.75 142 VAL A O 1
ATOM 1025 N N . GLN A 1 143 ? -6.046 -11.095 -7.348 1.00 94.38 143 GLN A N 1
ATOM 1026 C CA . GLN A 1 143 ? -6.465 -12.466 -7.035 1.00 94.38 143 GLN A CA 1
ATOM 1027 C C . GLN A 1 143 ? -7.844 -12.518 -6.360 1.00 94.38 143 GLN A C 1
ATOM 1029 O O . GLN A 1 143 ? -8.638 -13.425 -6.608 1.00 94.38 143 GLN A O 1
ATOM 1034 N N . LEU A 1 144 ? -8.148 -11.547 -5.495 1.00 95.00 144 LEU A N 1
ATOM 1035 C CA . LEU A 1 144 ? -9.455 -11.434 -4.851 1.00 95.00 144 LEU A CA 1
ATOM 1036 C C . LEU A 1 144 ? -10.559 -11.109 -5.866 1.00 95.00 144 LEU A C 1
ATOM 1038 O O . LEU A 1 144 ? -11.616 -11.742 -5.811 1.00 95.00 144 LEU A O 1
ATOM 1042 N N . ARG A 1 145 ? -10.316 -10.179 -6.797 1.00 94.31 145 ARG A N 1
ATOM 1043 C CA . ARG A 1 145 ? -11.263 -9.840 -7.872 1.00 94.31 145 ARG A CA 1
ATOM 1044 C C . ARG A 1 145 ? -11.492 -11.019 -8.811 1.00 94.31 145 ARG A C 1
ATOM 1046 O O . ARG A 1 145 ? -12.646 -11.344 -9.083 1.00 94.31 145 ARG A O 1
ATOM 1053 N N . ASP A 1 146 ? -10.434 -11.727 -9.199 1.00 94.31 146 ASP A N 1
ATOM 1054 C CA . ASP A 1 146 ? -10.528 -12.953 -10.007 1.00 94.31 146 ASP A CA 1
ATOM 1055 C C . ASP A 1 146 ? -11.354 -14.043 -9.303 1.00 94.31 146 ASP A C 1
ATOM 1057 O O . ASP A 1 146 ? -12.085 -14.803 -9.939 1.00 94.31 146 ASP A O 1
ATOM 1061 N N . ALA A 1 147 ? -11.312 -14.083 -7.968 1.00 94.88 147 ALA A N 1
ATOM 1062 C CA . ALA A 1 147 ? -12.145 -14.955 -7.140 1.00 94.88 147 ALA A CA 1
ATOM 1063 C C . ALA A 1 147 ? -13.574 -14.415 -6.894 1.00 94.88 147 ALA A C 1
ATOM 1065 O O . ALA A 1 147 ? -14.285 -14.920 -6.016 1.00 94.88 147 ALA A O 1
ATOM 1066 N N . GLY A 1 148 ? -14.003 -13.379 -7.621 1.00 93.38 148 GLY A N 1
ATOM 1067 C CA . GLY A 1 148 ? -15.331 -12.772 -7.515 1.00 93.38 148 GLY A CA 1
ATOM 1068 C C . GLY A 1 148 ? -15.561 -11.997 -6.215 1.00 93.38 148 GLY A C 1
ATOM 1069 O O . GLY A 1 148 ? -16.705 -11.860 -5.772 1.00 93.38 148 GLY A O 1
ATOM 1070 N N . ARG A 1 149 ? -14.495 -11.540 -5.547 1.00 92.88 149 ARG A N 1
ATOM 1071 C CA . ARG A 1 149 ? -14.589 -10.708 -4.340 1.00 92.88 149 ARG A CA 1
ATOM 1072 C C . ARG A 1 149 ? -14.514 -9.235 -4.710 1.00 92.88 149 ARG A C 1
ATOM 1074 O O . ARG A 1 149 ? -13.683 -8.839 -5.512 1.00 92.88 149 ARG A O 1
ATOM 1081 N N . THR A 1 150 ? -15.329 -8.431 -4.035 1.00 91.38 150 THR A N 1
ATOM 1082 C CA . THR A 1 150 ? -15.222 -6.972 -4.090 1.00 91.38 150 THR A CA 1
ATOM 1083 C C . THR A 1 150 ? -14.075 -6.496 -3.204 1.00 91.38 150 THR A C 1
ATOM 1085 O O . THR A 1 150 ? -14.019 -6.844 -2.018 1.00 91.38 150 THR A O 1
ATOM 1088 N N . VAL A 1 151 ? -13.198 -5.668 -3.757 1.00 91.00 151 VAL A N 1
ATOM 1089 C CA . VAL A 1 151 ? -12.049 -5.063 -3.091 1.00 91.00 151 VAL A CA 1
ATOM 1090 C C . VAL A 1 151 ? -12.165 -3.545 -3.130 1.00 91.00 151 VAL A C 1
ATOM 1092 O O . VAL A 1 151 ? -12.331 -2.939 -4.184 1.00 91.00 151 VAL A O 1
ATOM 1095 N N . VAL A 1 152 ? -12.027 -2.931 -1.959 1.00 88.62 152 VAL A N 1
ATOM 1096 C CA . VAL A 1 152 ? -11.989 -1.477 -1.786 1.00 88.62 152 VAL A CA 1
ATOM 1097 C C . VAL A 1 152 ? -10.621 -1.107 -1.245 1.00 88.62 152 VAL A C 1
ATOM 1099 O O . VAL A 1 152 ? -10.172 -1.731 -0.279 1.00 88.62 152 VAL A O 1
ATOM 1102 N N . THR A 1 153 ? -9.975 -0.092 -1.812 1.00 83.31 153 THR A N 1
ATOM 1103 C CA . THR A 1 153 ? -8.766 0.483 -1.213 1.00 83.31 153 THR A CA 1
ATOM 1104 C C . THR A 1 153 ? -8.946 1.966 -0.919 1.00 83.31 153 THR A C 1
ATOM 1106 O O . THR A 1 153 ? -9.623 2.703 -1.628 1.00 83.31 153 THR A O 1
ATOM 1109 N N . ALA A 1 154 ? -8.348 2.406 0.181 1.00 79.00 154 ALA A N 1
ATOM 1110 C CA . ALA A 1 154 ? -8.189 3.811 0.513 1.00 79.00 154 ALA A CA 1
ATOM 1111 C C . ALA A 1 154 ? -6.688 4.089 0.495 1.00 79.00 154 ALA A C 1
ATOM 1113 O O . ALA A 1 154 ? -5.996 3.762 1.458 1.00 79.00 154 ALA A O 1
ATOM 1114 N N . THR A 1 155 ? -6.186 4.593 -0.636 1.00 75.06 155 THR A N 1
ATOM 1115 C CA . THR A 1 155 ? -4.770 4.957 -0.855 1.00 75.06 155 THR A CA 1
ATOM 1116 C C . THR A 1 155 ? -3.753 3.888 -0.444 1.00 75.06 155 THR A C 1
ATOM 1118 O O . THR A 1 155 ? -3.017 4.045 0.528 1.00 75.06 155 THR A O 1
ATOM 1121 N N . TRP A 1 156 ? -3.678 2.801 -1.215 1.00 87.12 156 TRP A N 1
ATOM 1122 C CA . TRP A 1 156 ? -2.629 1.786 -1.068 1.00 87.12 156 TRP A CA 1
ATOM 1123 C C . TRP A 1 156 ? -1.624 1.862 -2.233 1.00 87.12 156 TRP A C 1
ATOM 1125 O O . TRP A 1 156 ? -2.063 1.959 -3.383 1.00 87.12 156 TRP A O 1
ATOM 1135 N N . PRO A 1 157 ? -0.295 1.783 -1.999 1.00 88.56 157 PRO A N 1
ATOM 1136 C CA . PRO A 1 157 ? 0.695 1.743 -3.079 1.00 88.56 157 PRO A CA 1
ATOM 1137 C C . PRO A 1 157 ? 0.398 0.673 -4.120 1.00 88.56 157 PRO A C 1
ATOM 1139 O O . PRO A 1 157 ? 0.196 -0.486 -3.774 1.00 88.56 157 PRO A O 1
ATOM 1142 N N . GLY A 1 158 ? 0.386 1.048 -5.398 1.00 87.25 158 GLY A N 1
ATOM 1143 C CA . GLY A 1 158 ? 0.067 0.103 -6.467 1.00 87.25 158 GLY A CA 1
ATOM 1144 C C . GLY A 1 158 ? -1.408 -0.008 -6.835 1.00 87.25 158 GLY A C 1
ATOM 1145 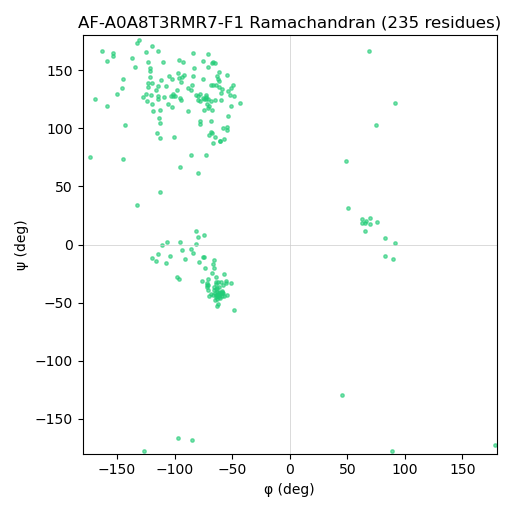O O . GLY A 1 158 ? -1.709 -0.594 -7.864 1.00 87.25 158 GLY A O 1
ATOM 1146 N N . SER A 1 159 ? -2.314 0.538 -6.024 1.00 86.94 159 SER A N 1
ATOM 1147 C CA . SER A 1 159 ? -3.764 0.412 -6.192 1.00 86.94 159 SER A CA 1
ATOM 1148 C C . SER A 1 159 ? -4.409 1.760 -6.553 1.00 86.94 159 SER A C 1
ATOM 1150 O O . SER A 1 159 ? -5.399 2.167 -5.947 1.00 86.94 159 SER A O 1
ATOM 1152 N N . ASP A 1 160 ? -3.801 2.482 -7.488 1.00 80.06 160 ASP A N 1
ATOM 1153 C CA . ASP A 1 160 ? -4.144 3.861 -7.855 1.00 80.06 160 ASP A CA 1
ATOM 1154 C C . ASP A 1 160 ? -4.867 3.991 -9.206 1.00 80.06 160 ASP A C 1
ATOM 1156 O O . ASP A 1 160 ? -5.151 5.107 -9.634 1.00 80.06 160 ASP A O 1
ATOM 1160 N N . GLY A 1 161 ? -5.160 2.877 -9.887 1.00 83.06 161 GLY A N 1
ATOM 1161 C CA . GLY A 1 161 ? -5.828 2.878 -11.193 1.00 83.06 161 GLY A CA 1
ATOM 1162 C C . GLY A 1 161 ? -5.035 3.569 -12.310 1.00 83.06 161 GLY A C 1
ATOM 1163 O O . GLY A 1 161 ? -5.619 3.955 -13.320 1.00 83.06 161 GLY A O 1
ATOM 1164 N N . ALA A 1 162 ? -3.725 3.769 -12.140 1.00 84.00 162 ALA A N 1
ATOM 1165 C CA . ALA A 1 162 ? -2.906 4.507 -13.096 1.00 84.00 162 ALA A CA 1
ATOM 1166 C C . ALA A 1 162 ? -2.253 3.601 -14.150 1.00 84.00 162 ALA A C 1
ATOM 1168 O O . ALA A 1 162 ? -1.796 2.507 -13.845 1.00 84.00 162 ALA A O 1
ATOM 1169 N N . ASP A 1 163 ? -2.100 4.099 -15.377 1.00 89.81 163 ASP A N 1
ATOM 1170 C CA . ASP A 1 163 ? -1.168 3.520 -16.350 1.00 89.81 163 ASP A CA 1
ATOM 1171 C C . ASP A 1 163 ? 0.271 3.888 -15.981 1.00 89.81 163 ASP A C 1
ATOM 1173 O O . ASP A 1 163 ? 0.620 5.074 -15.913 1.00 89.81 163 ASP A O 1
ATOM 1177 N N . ILE A 1 164 ? 1.141 2.892 -15.827 1.00 92.88 164 ILE A N 1
ATOM 1178 C CA . ILE A 1 164 ? 2.552 3.129 -15.528 1.00 92.88 164 ILE A CA 1
ATO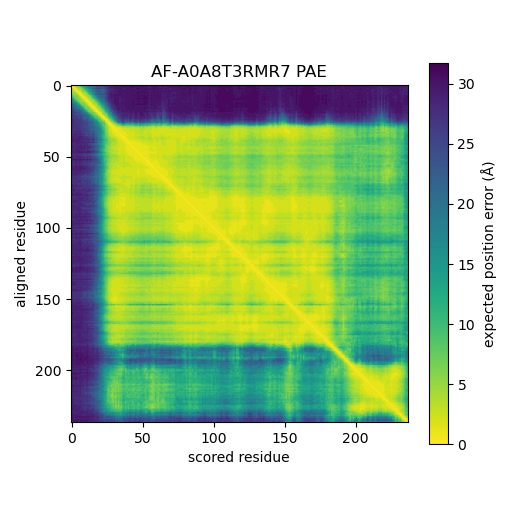M 1179 C C . ILE A 1 164 ? 3.358 3.141 -16.815 1.00 92.88 164 ILE A C 1
ATOM 1181 O O . ILE A 1 164 ? 3.357 2.186 -17.597 1.00 92.88 164 ILE A O 1
ATOM 1185 N N . ARG A 1 165 ? 4.077 4.246 -17.023 1.00 94.19 165 ARG A N 1
ATOM 1186 C CA . ARG A 1 165 ? 4.898 4.467 -18.209 1.00 94.19 165 ARG A CA 1
ATOM 1187 C C . ARG A 1 165 ? 6.350 4.734 -17.835 1.00 94.19 165 ARG A C 1
ATOM 1189 O O . ARG A 1 165 ? 6.629 5.510 -16.925 1.00 94.19 165 ARG A O 1
ATOM 1196 N N . ILE A 1 166 ? 7.269 4.153 -18.597 1.00 94.44 166 ILE A N 1
ATOM 1197 C CA . ILE A 1 166 ? 8.694 4.498 -18.594 1.00 94.44 166 ILE A CA 1
ATOM 1198 C C . ILE A 1 166 ? 8.998 5.088 -19.966 1.00 94.44 166 ILE A C 1
ATOM 1200 O O . ILE A 1 166 ? 8.610 4.507 -20.973 1.00 94.44 166 ILE A O 1
ATOM 1204 N N . THR A 1 167 ? 9.614 6.277 -20.004 1.00 90.31 167 THR A N 1
ATOM 1205 C CA . THR A 1 167 ? 9.950 6.998 -21.254 1.00 90.31 167 THR A CA 1
ATOM 1206 C C . THR A 1 167 ? 8.782 7.148 -22.241 1.00 90.31 167 THR A C 1
ATOM 1208 O O . THR A 1 167 ? 8.972 7.183 -23.452 1.00 90.31 167 THR A O 1
ATOM 1211 N N . GLY A 1 168 ? 7.553 7.252 -21.723 1.00 92.00 168 GLY A N 1
ATOM 1212 C CA . GLY A 1 168 ? 6.327 7.339 -22.525 1.00 92.00 168 GLY A CA 1
ATOM 1213 C C . GLY A 1 168 ? 5.771 5.991 -22.999 1.00 92.00 168 GLY A C 1
ATOM 1214 O O . GLY A 1 168 ? 4.631 5.944 -23.456 1.00 92.00 168 GLY A O 1
ATOM 1215 N N . THR A 1 169 ? 6.512 4.897 -22.828 1.00 96.75 169 THR A N 1
ATOM 1216 C CA . THR A 1 169 ? 6.069 3.535 -23.149 1.00 96.75 169 THR A CA 1
ATOM 1217 C C . THR A 1 169 ? 5.296 2.943 -21.978 1.00 96.75 169 THR A C 1
ATOM 1219 O O . THR A 1 169 ? 5.745 3.035 -20.837 1.00 96.75 169 THR A O 1
ATOM 1222 N N . LEU A 1 170 ? 4.137 2.340 -22.248 1.00 96.75 170 LEU A N 1
ATOM 1223 C CA . LEU A 1 170 ? 3.348 1.627 -21.242 1.00 96.75 170 LEU A CA 1
ATOM 1224 C C . LEU A 1 170 ? 4.082 0.356 -20.802 1.00 96.75 170 LEU A C 1
ATOM 1226 O O . LEU A 1 170 ? 4.415 -0.480 -21.636 1.00 96.75 170 LEU A O 1
ATOM 1230 N N . VAL A 1 171 ? 4.329 0.230 -19.500 1.00 97.00 171 VAL A N 1
ATOM 1231 C CA . VAL A 1 171 ? 5.025 -0.924 -18.899 1.00 97.00 171 VAL A CA 1
ATOM 1232 C C . VAL A 1 171 ? 4.173 -1.674 -17.878 1.00 97.00 171 VAL A C 1
ATOM 1234 O O . VAL A 1 171 ? 4.538 -2.770 -17.468 1.00 97.00 171 VAL A O 1
ATOM 1237 N N . GLN A 1 172 ? 3.041 -1.100 -17.472 1.00 95.88 172 GLN A N 1
ATOM 1238 C CA . GLN A 1 172 ? 1.985 -1.786 -16.733 1.00 95.88 172 GLN A CA 1
ATOM 1239 C C . GLN A 1 172 ? 0.685 -1.001 -16.910 1.00 95.88 172 GLN A C 1
ATOM 1241 O O . GLN A 1 172 ? 0.627 0.174 -16.534 1.00 95.88 172 GLN A O 1
ATOM 1246 N N . ALA A 1 173 ? -0.336 -1.629 -17.487 1.00 92.31 173 ALA A N 1
ATOM 1247 C CA . ALA A 1 173 ? -1.664 -1.038 -17.599 1.00 92.31 173 ALA A CA 1
ATOM 1248 C C . ALA A 1 173 ? -2.347 -0.893 -16.229 1.00 92.31 173 ALA A C 1
ATOM 1250 O O . ALA A 1 173 ? -2.050 -1.631 -15.280 1.00 92.31 173 ALA A O 1
ATOM 1251 N N . ALA A 1 174 ? -3.295 0.045 -16.136 1.00 88.12 174 ALA A N 1
ATOM 1252 C CA . ALA A 1 174 ? -4.137 0.202 -14.952 1.00 88.12 174 ALA A CA 1
ATOM 1253 C C . ALA A 1 174 ? -4.911 -1.088 -14.607 1.00 88.12 174 ALA A C 1
ATOM 1255 O O . ALA A 1 174 ? -4.940 -1.518 -13.455 1.00 88.12 174 ALA A O 1
ATOM 1256 N N . GLU A 1 175 ? -5.491 -1.750 -15.608 1.00 87.38 175 GLU A N 1
ATOM 1257 C CA . GLU A 1 175 ? -6.206 -3.019 -15.443 1.00 87.38 175 GLU A CA 1
ATOM 1258 C C . GLU A 1 175 ? -5.356 -4.210 -15.908 1.00 87.38 175 GLU A C 1
ATOM 1260 O O . GLU A 1 175 ? -4.676 -4.109 -16.928 1.00 87.38 175 GLU A O 1
ATOM 1265 N N . PRO A 1 176 ? -5.426 -5.365 -15.221 1.00 88.88 176 PRO A N 1
ATOM 1266 C CA . PRO A 1 176 ? -6.167 -5.606 -13.977 1.00 88.88 176 PRO A CA 1
ATOM 1267 C C . PRO A 1 176 ? -5.380 -5.199 -12.719 1.00 88.88 176 PRO A C 1
ATOM 1269 O O . PRO A 1 176 ? -5.893 -5.272 -11.604 1.00 88.88 176 PRO A O 1
ATOM 1272 N N . THR A 1 177 ? -4.108 -4.828 -12.882 1.00 89.31 177 THR A N 1
ATOM 1273 C CA . THR A 1 177 ? -3.118 -4.868 -11.800 1.00 89.31 177 THR A CA 1
ATOM 1274 C C . THR A 1 177 ? -3.247 -3.737 -10.794 1.00 89.31 177 THR A C 1
ATOM 1276 O O . THR A 1 177 ? -2.912 -3.937 -9.629 1.00 89.31 177 THR A O 1
ATOM 1279 N N . ARG A 1 178 ? -3.698 -2.553 -11.205 1.00 87.19 178 ARG A N 1
ATOM 1280 C CA . ARG A 1 178 ? -3.699 -1.340 -10.371 1.00 87.19 178 ARG A CA 1
ATOM 1281 C C . ARG A 1 178 ? -5.091 -0.829 -10.036 1.00 87.19 178 ARG A C 1
ATOM 1283 O O . ARG A 1 178 ? -5.219 0.050 -9.184 1.00 87.19 178 ARG A O 1
ATOM 1290 N N . THR A 1 179 ? -6.119 -1.400 -10.652 1.00 84.81 179 THR A N 1
ATOM 1291 C CA . THR A 1 179 ? -7.514 -1.083 -10.358 1.00 84.81 179 THR A CA 1
ATOM 1292 C C . THR A 1 179 ? -8.137 -2.087 -9.390 1.00 84.81 179 THR A C 1
ATOM 1294 O O . THR A 1 179 ? -7.836 -3.284 -9.365 1.00 84.81 179 THR A O 1
ATOM 1297 N N . ASN A 1 180 ? -9.056 -1.572 -8.587 1.00 84.75 180 ASN A N 1
ATOM 1298 C CA . ASN A 1 180 ? -9.922 -2.296 -7.668 1.00 84.75 180 ASN A CA 1
ATOM 1299 C C . ASN A 1 180 ? -11.386 -1.913 -7.943 1.00 84.75 180 ASN A C 1
ATOM 1301 O O . ASN A 1 180 ? -11.660 -1.138 -8.853 1.00 84.75 180 ASN A O 1
ATOM 1305 N N . ASP A 1 181 ? -12.336 -2.439 -7.171 1.00 83.81 181 ASP A N 1
ATOM 1306 C CA . ASP A 1 181 ? -13.743 -2.084 -7.377 1.00 83.81 181 ASP A CA 1
ATOM 1307 C C . ASP A 1 181 ? -14.049 -0.648 -6.925 1.00 83.81 181 ASP A C 1
ATOM 1309 O O . ASP A 1 181 ? -14.892 0.014 -7.526 1.00 83.81 181 ASP A O 1
ATOM 1313 N N . TYR A 1 182 ? -13.362 -0.158 -5.883 1.00 76.94 182 TYR A N 1
ATOM 1314 C CA . TYR A 1 182 ? -13.515 1.206 -5.373 1.00 76.94 182 TYR A CA 1
ATOM 1315 C C . TYR A 1 182 ? -12.214 1.737 -4.758 1.00 76.94 182 TYR A C 1
ATOM 1317 O O . TYR A 1 182 ? -11.640 1.100 -3.868 1.00 76.94 182 TYR A O 1
ATOM 1325 N N . THR A 1 183 ? -11.800 2.940 -5.166 1.00 66.00 183 THR A N 1
ATOM 1326 C CA . THR A 1 183 ? -10.666 3.664 -4.573 1.00 66.00 183 THR A CA 1
ATOM 1327 C C . THR A 1 183 ? -11.147 4.943 -3.895 1.00 66.00 183 THR A C 1
ATOM 1329 O O . THR A 1 183 ? -11.781 5.780 -4.532 1.00 66.00 183 THR A O 1
ATOM 1332 N N . ALA A 1 184 ? -10.823 5.118 -2.614 1.00 65.25 184 ALA A N 1
ATOM 1333 C CA . ALA A 1 184 ? -11.060 6.360 -1.882 1.00 65.25 184 ALA A CA 1
ATOM 1334 C C . ALA A 1 184 ? -9.747 7.160 -1.728 1.00 65.25 184 ALA A C 1
ATOM 1336 O O . ALA A 1 184 ? -8.755 6.604 -1.244 1.00 65.25 184 ALA A O 1
ATOM 1337 N N . PRO A 1 185 ? -9.704 8.452 -2.105 1.00 58.69 185 PRO A N 1
ATOM 1338 C CA . PRO A 1 185 ? -8.512 9.283 -1.947 1.00 58.69 185 PRO A CA 1
ATOM 1339 C C . PRO A 1 185 ? -8.364 9.754 -0.487 1.00 58.69 185 PRO A C 1
ATOM 1341 O O . PRO A 1 185 ? -9.050 10.672 -0.043 1.00 58.69 185 PRO A O 1
ATOM 1344 N N . PHE A 1 186 ? -7.455 9.151 0.280 1.00 51.69 186 PHE A N 1
ATOM 1345 C CA . PHE A 1 186 ? -7.213 9.473 1.690 1.00 51.69 186 PHE A CA 1
ATOM 1346 C C . PHE A 1 186 ? -5.764 9.941 1.933 1.00 51.69 186 PHE A C 1
ATOM 1348 O O . PHE A 1 186 ? -4.816 9.212 1.676 1.00 51.69 186 PHE A O 1
ATOM 1355 N N . GLY A 1 187 ? -5.573 11.159 2.454 1.00 49.94 187 GLY A N 1
ATOM 1356 C CA . GLY A 1 187 ? -4.251 11.714 2.788 1.00 49.94 187 GLY A CA 1
ATOM 1357 C C . GLY A 1 187 ? -3.309 12.042 1.611 1.00 49.94 187 GLY A C 1
ATOM 1358 O O . GLY A 1 187 ? -3.507 11.647 0.465 1.00 49.94 187 GLY A O 1
ATOM 1359 N N . ALA A 1 188 ? -2.240 12.792 1.892 1.00 51.00 188 ALA A N 1
ATOM 1360 C CA . ALA A 1 188 ? -1.183 13.044 0.913 1.00 51.00 188 ALA A CA 1
ATOM 1361 C C . ALA A 1 188 ? -0.378 11.756 0.671 1.00 51.00 188 ALA A C 1
ATOM 1363 O O . ALA A 1 188 ? 0.231 11.217 1.596 1.00 51.00 188 ALA A O 1
ATOM 1364 N N . PHE A 1 189 ? -0.363 11.268 -0.569 1.00 59.66 189 PHE A N 1
ATOM 1365 C CA . PHE A 1 189 ? 0.308 10.026 -0.943 1.00 59.66 189 PHE A CA 1
ATOM 1366 C C . PHE A 1 189 ? 1.396 10.280 -1.996 1.00 59.66 189 PHE A C 1
ATOM 1368 O O . PHE A 1 189 ? 1.201 11.052 -2.929 1.00 59.66 189 PHE A O 1
ATOM 1375 N N . GLY A 1 190 ? 2.551 9.617 -1.863 1.00 53.00 190 GLY A N 1
ATOM 1376 C CA . GLY A 1 190 ? 3.729 9.812 -2.730 1.00 53.00 190 GLY A CA 1
ATOM 1377 C C . GLY A 1 190 ? 3.638 9.203 -4.142 1.00 53.00 190 GLY A C 1
ATOM 1378 O O . GLY A 1 190 ? 4.648 9.134 -4.849 1.00 53.00 190 GLY A O 1
ATOM 1379 N N . GLY A 1 191 ? 2.463 8.704 -4.537 1.00 58.78 191 GLY A N 1
ATOM 1380 C CA . GLY A 1 191 ? 2.180 8.152 -5.867 1.00 58.78 191 GLY A CA 1
ATOM 1381 C C . GLY A 1 191 ? 1.796 9.206 -6.908 1.00 58.78 191 GLY A C 1
ATOM 1382 O O . GLY A 1 191 ? 1.960 10.407 -6.696 1.00 58.78 191 GLY A O 1
ATOM 1383 N N . LEU A 1 192 ? 1.287 8.754 -8.059 1.00 56.62 192 LEU A N 1
ATOM 1384 C CA . LEU A 1 192 ? 0.896 9.628 -9.170 1.00 56.62 192 LEU A CA 1
ATOM 1385 C C . LEU A 1 192 ? -0.323 10.479 -8.791 1.00 56.62 192 LEU A C 1
ATOM 1387 O O . LEU A 1 192 ? -1.459 10.036 -8.903 1.00 56.62 192 LEU A O 1
ATOM 1391 N N . GLY A 1 193 ? -0.086 11.714 -8.345 1.00 54.25 193 GLY A N 1
ATOM 1392 C CA . GLY A 1 193 ? -1.125 12.746 -8.256 1.00 54.25 193 GLY A CA 1
ATOM 1393 C C . GLY A 1 193 ? -2.238 12.490 -7.237 1.00 54.25 193 GLY A C 1
ATOM 1394 O O . GLY A 1 193 ? -3.300 13.096 -7.347 1.00 54.25 193 GLY A O 1
ATOM 1395 N N . ALA A 1 194 ? -2.020 11.625 -6.246 1.00 48.78 194 ALA A N 1
ATOM 1396 C CA . ALA A 1 194 ? -3.001 11.372 -5.199 1.00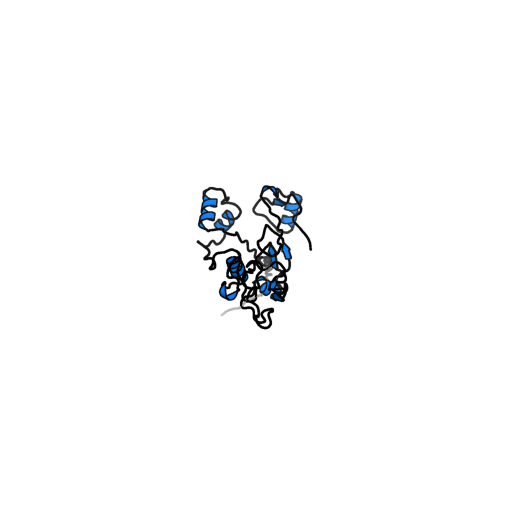 48.78 194 ALA A CA 1
ATOM 1397 C C . ALA A 1 194 ? -3.171 12.611 -4.299 1.00 48.78 194 ALA A C 1
ATOM 1399 O O . ALA A 1 194 ? -2.407 12.842 -3.360 1.00 48.78 194 ALA A O 1
ATOM 1400 N N . VAL A 1 195 ? -4.200 13.407 -4.592 1.00 48.53 195 VAL A N 1
ATOM 1401 C CA . VAL A 1 195 ? -4.722 14.451 -3.705 1.00 48.53 195 VAL A CA 1
ATOM 1402 C C . VAL A 1 195 ? -5.71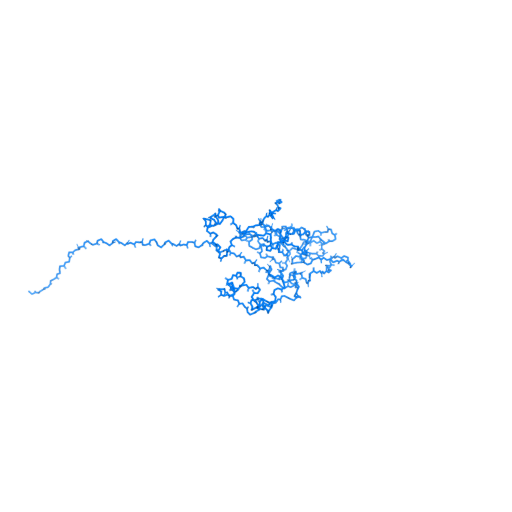6 13.779 -2.763 1.00 48.53 195 VAL A C 1
ATOM 1404 O O . VAL A 1 195 ? -6.922 13.818 -2.987 1.00 48.53 195 VAL A O 1
ATOM 1407 N N . GLY A 1 196 ? -5.229 13.067 -1.750 1.00 52.91 196 GLY A N 1
ATOM 1408 C CA . GLY A 1 196 ? -6.126 12.615 -0.693 1.00 52.91 196 GLY A CA 1
ATOM 1409 C C . GLY A 1 196 ? -6.496 13.762 0.236 1.00 52.91 196 GLY A C 1
ATOM 1410 O O . GLY A 1 196 ? -5.802 14.777 0.329 1.00 52.91 196 GLY A O 1
ATOM 1411 N N . VAL A 1 197 ? -7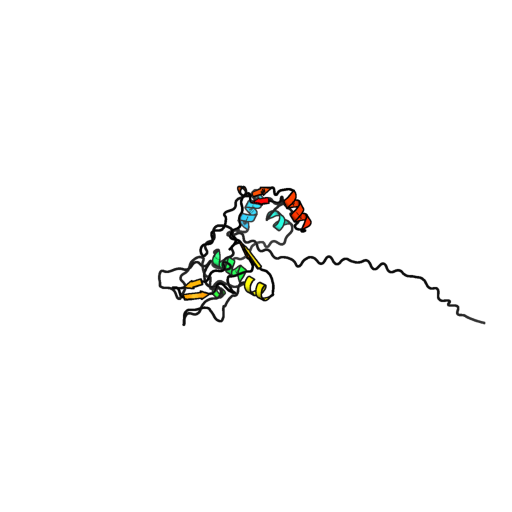.617 13.606 0.931 1.00 56.88 197 VAL A N 1
ATOM 1412 C CA . VAL A 1 197 ? -8.042 14.580 1.937 1.00 56.88 197 VAL A CA 1
ATOM 1413 C C . VAL A 1 197 ? -7.214 14.353 3.201 1.00 56.88 197 VAL A C 1
ATOM 1415 O O . VAL A 1 197 ? -7.188 13.243 3.737 1.00 56.88 197 VAL A O 1
ATOM 1418 N N . THR A 1 198 ? -6.513 15.380 3.683 1.00 60.28 198 THR A N 1
ATOM 1419 C CA . THR A 1 198 ? -5.928 15.347 5.029 1.00 60.28 198 THR A CA 1
ATOM 1420 C C . THR A 1 198 ? -7.054 15.540 6.028 1.00 60.28 198 THR A C 1
ATOM 1422 O O . THR A 1 198 ? -7.682 16.594 6.042 1.00 60.28 198 THR A O 1
ATOM 1425 N N . LEU A 1 199 ? -7.298 14.524 6.852 1.00 66.19 199 LEU A N 1
ATOM 1426 C CA . LEU A 1 199 ? -8.287 14.574 7.920 1.00 66.19 199 LEU A CA 1
ATOM 1427 C C . LEU A 1 199 ? -7.585 14.488 9.275 1.00 66.19 199 LEU A C 1
ATOM 1429 O O . LEU A 1 199 ? -6.685 13.678 9.495 1.00 66.19 199 LEU A O 1
ATOM 1433 N N . SER A 1 200 ? -8.027 15.328 10.190 1.00 70.19 200 SER A N 1
ATOM 1434 C CA . SER A 1 200 ? -7.636 15.423 11.587 1.00 70.19 200 SER A CA 1
ATOM 1435 C C . SER A 1 200 ? -8.861 15.194 12.468 1.00 70.19 200 SER A C 1
ATOM 1437 O O . SER A 1 200 ? -9.991 15.197 11.991 1.00 70.19 200 SER A O 1
ATOM 1439 N N . ALA A 1 201 ? -8.670 15.058 13.782 1.00 75.81 201 ALA A N 1
ATOM 1440 C CA . ALA A 1 201 ? -9.796 14.951 14.713 1.00 75.81 201 ALA A CA 1
ATOM 1441 C C . ALA A 1 201 ? -10.771 16.147 14.635 1.00 75.81 201 ALA A C 1
ATOM 1443 O O . ALA A 1 201 ? -11.942 15.985 14.965 1.00 75.81 201 ALA A O 1
ATOM 1444 N N . ALA A 1 202 ? -10.307 17.323 14.192 1.00 82.44 202 ALA A N 1
ATOM 1445 C CA . ALA A 1 202 ? -11.141 18.514 14.034 1.00 82.44 202 ALA A CA 1
ATOM 1446 C C . ALA A 1 202 ? -12.095 18.432 12.828 1.00 82.44 202 ALA A C 1
ATOM 1448 O O . ALA A 1 202 ? -13.108 19.128 12.805 1.00 82.44 202 ALA A O 1
ATOM 1449 N N . ASP A 1 203 ? -11.810 17.561 11.859 1.00 81.00 203 ASP A N 1
ATOM 1450 C CA . ASP A 1 203 ? -12.634 17.372 10.659 1.00 81.00 203 ASP A CA 1
ATOM 1451 C C . ASP A 1 203 ? -13.847 16.465 10.913 1.00 81.00 203 ASP A C 1
ATOM 1453 O O . ASP A 1 203 ? -14.651 16.217 10.014 1.00 81.00 203 ASP A O 1
ATOM 1457 N N . PHE A 1 204 ? -14.001 15.982 12.148 1.00 86.62 204 PHE A N 1
ATOM 1458 C CA . PHE A 1 204 ? -15.049 15.058 12.549 1.00 86.62 204 PHE A CA 1
ATOM 1459 C C . PHE A 1 204 ? -15.889 15.606 13.707 1.00 86.62 204 PHE A C 1
ATOM 1461 O O . PHE A 1 204 ? -15.363 16.068 14.721 1.00 86.62 204 PHE A O 1
ATOM 1468 N N . ALA A 1 205 ? -17.208 15.465 13.599 1.00 91.50 205 ALA A N 1
ATOM 1469 C CA . ALA A 1 205 ? -18.165 15.733 14.671 1.00 91.50 205 ALA A CA 1
ATOM 1470 C C . ALA A 1 205 ? -18.872 14.442 15.107 1.00 91.50 205 ALA A C 1
ATOM 1472 O O . ALA A 1 205 ? -18.768 13.410 14.444 1.00 91.50 205 ALA A O 1
ATOM 1473 N N . ASP A 1 206 ? -19.566 14.478 16.248 1.00 93.19 206 ASP A N 1
ATOM 1474 C CA . ASP A 1 206 ? -20.464 13.380 16.619 1.00 93.19 206 ASP A CA 1
ATOM 1475 C C . ASP A 1 206 ? -21.544 13.205 15.554 1.00 93.19 206 ASP A C 1
ATOM 1477 O O . ASP A 1 206 ? -22.191 14.174 15.159 1.00 93.19 206 ASP A O 1
ATOM 1481 N N . ALA A 1 207 ? -21.730 11.963 15.111 1.00 91.81 207 ALA A N 1
ATOM 1482 C CA . ALA A 1 207 ? -22.750 11.635 14.135 1.00 91.81 207 ALA A CA 1
ATOM 1483 C C . ALA A 1 207 ? -24.149 11.936 14.676 1.00 91.81 207 ALA A C 1
ATOM 1485 O O . ALA A 1 207 ? -24.450 11.672 15.848 1.00 91.81 207 ALA A O 1
ATOM 1486 N N . SER A 1 208 ? -25.032 12.419 13.803 1.00 92.50 208 SER A N 1
ATOM 1487 C CA . SER A 1 208 ? -26.433 12.630 14.170 1.00 92.50 208 SER A CA 1
ATOM 1488 C C . SER A 1 208 ? -27.079 11.347 14.737 1.00 92.50 208 SER A C 1
ATOM 1490 O O . SER A 1 208 ? -26.802 10.239 14.258 1.00 92.50 208 SER A O 1
ATOM 1492 N N . PRO A 1 209 ? -28.009 11.449 15.711 1.00 92.94 209 PRO A N 1
ATOM 1493 C CA . PRO A 1 209 ? -28.722 10.280 16.237 1.00 92.94 209 PRO A CA 1
ATOM 1494 C C . PRO A 1 209 ? -29.433 9.466 15.148 1.00 92.94 209 PRO A C 1
ATOM 1496 O O . PRO A 1 209 ? -29.542 8.246 15.257 1.00 92.94 209 PRO A O 1
ATOM 1499 N N . ALA A 1 210 ? -29.883 10.137 14.083 1.00 93.88 210 ALA A N 1
ATOM 1500 C CA . ALA A 1 210 ? -30.489 9.502 12.921 1.00 93.88 210 ALA A CA 1
ATOM 1501 C C . ALA A 1 210 ? -29.488 8.614 12.166 1.00 93.88 210 ALA A C 1
ATOM 1503 O O . ALA A 1 210 ? -29.808 7.458 11.894 1.00 93.88 210 ALA A O 1
ATOM 1504 N N . LEU A 1 211 ? -28.275 9.104 11.885 1.00 91.00 211 LEU A N 1
ATOM 1505 C CA . LEU A 1 211 ? -27.228 8.307 11.237 1.00 91.00 211 LEU A CA 1
ATOM 1506 C C . LEU A 1 211 ? -26.809 7.119 12.112 1.00 91.00 211 LEU A C 1
ATOM 1508 O O . LEU A 1 211 ? -26.701 5.994 11.625 1.00 91.00 211 LEU A O 1
ATOM 1512 N N . VAL A 1 212 ? -26.642 7.334 13.419 1.00 92.38 212 VAL A N 1
ATOM 1513 C CA . VAL A 1 212 ? -26.339 6.250 14.369 1.00 92.38 212 VAL A CA 1
ATOM 1514 C C . VAL A 1 212 ? -27.435 5.180 14.348 1.00 92.38 212 VAL A C 1
ATOM 1516 O O . VAL A 1 212 ? -27.131 3.987 14.290 1.00 92.38 212 VAL A O 1
ATOM 1519 N N . ALA A 1 213 ? -28.708 5.586 14.342 1.00 91.12 213 ALA A N 1
ATOM 1520 C CA . ALA A 1 213 ? -29.837 4.665 14.259 1.00 91.12 213 ALA A CA 1
ATOM 1521 C C . ALA A 1 213 ? -29.886 3.917 12.916 1.00 91.12 213 ALA A C 1
ATOM 1523 O O . ALA A 1 213 ? -30.155 2.717 12.903 1.00 91.12 213 ALA A O 1
ATOM 1524 N N . GLN A 1 214 ? -29.581 4.584 11.800 1.00 92.12 214 GLN A N 1
ATOM 1525 C CA . GLN A 1 214 ? -29.499 3.959 10.475 1.00 92.12 214 GLN A CA 1
ATOM 1526 C C . GLN A 1 214 ? -28.379 2.916 10.407 1.00 92.12 214 GLN A C 1
ATOM 1528 O O . GLN A 1 214 ? -28.605 1.801 9.936 1.00 92.12 214 GLN A O 1
ATOM 1533 N N . LEU A 1 215 ? -27.191 3.236 10.927 1.00 90.44 215 LEU A N 1
ATOM 1534 C CA . LEU A 1 215 ? -26.078 2.291 11.020 1.00 90.44 215 LEU A CA 1
ATOM 1535 C C . LEU A 1 215 ? -26.451 1.088 11.891 1.00 90.44 215 LEU A C 1
ATOM 1537 O O . LEU A 1 215 ? -26.245 -0.053 11.478 1.00 90.44 215 LEU A O 1
ATOM 1541 N N . ALA A 1 216 ? -27.063 1.321 13.053 1.00 88.81 216 ALA A N 1
ATOM 1542 C CA . ALA A 1 216 ? -27.530 0.249 13.927 1.00 88.81 216 ALA A CA 1
ATOM 1543 C C . ALA A 1 216 ? -28.588 -0.638 13.246 1.00 88.81 216 ALA A C 1
ATOM 1545 O O . ALA A 1 216 ? -28.467 -1.863 13.287 1.00 88.81 216 ALA A O 1
ATOM 1546 N N . ALA A 1 217 ? -29.569 -0.042 12.561 1.00 89.12 217 ALA A N 1
ATOM 1547 C CA . ALA A 1 217 ? -30.583 -0.763 11.790 1.00 89.12 217 ALA A CA 1
ATOM 1548 C C . ALA A 1 217 ? -29.971 -1.582 10.639 1.00 89.12 217 ALA A C 1
ATOM 1550 O O . ALA A 1 217 ? -30.446 -2.673 10.336 1.00 89.12 217 ALA A O 1
ATOM 1551 N N . ALA A 1 218 ? -28.871 -1.105 10.050 1.00 88.12 218 ALA A N 1
ATOM 1552 C CA . ALA A 1 218 ? -28.084 -1.830 9.054 1.00 88.12 218 ALA A CA 1
ATOM 1553 C C . ALA A 1 218 ? -27.127 -2.885 9.658 1.00 88.12 218 ALA A C 1
ATOM 1555 O O . ALA A 1 218 ? -26.293 -3.448 8.942 1.00 88.12 218 ALA A O 1
ATOM 1556 N N . GLY A 1 219 ? -27.187 -3.135 10.972 1.00 86.19 219 GLY A N 1
ATOM 1557 C CA . GLY A 1 219 ? -26.303 -4.070 11.674 1.00 86.19 219 GLY A CA 1
ATOM 1558 C C . GLY A 1 219 ? -24.849 -3.592 11.787 1.00 86.19 219 GLY A C 1
ATOM 1559 O O . GLY A 1 219 ? -23.948 -4.393 12.037 1.00 86.19 219 GLY A O 1
ATOM 1560 N N . ARG A 1 220 ? -24.588 -2.295 11.585 1.00 84.38 220 ARG A N 1
ATOM 1561 C CA . ARG A 1 220 ? -23.271 -1.646 11.694 1.00 84.38 220 ARG A CA 1
ATOM 1562 C C . ARG A 1 220 ? -23.101 -1.029 13.080 1.00 84.38 220 ARG A C 1
ATOM 1564 O O . ARG A 1 220 ? -23.063 0.186 13.244 1.00 84.38 220 ARG A O 1
ATOM 1571 N N . LEU A 1 221 ? -23.031 -1.883 14.097 1.00 81.69 221 LEU A N 1
ATOM 1572 C CA . LEU A 1 221 ? -22.840 -1.439 15.476 1.00 81.69 221 LEU A CA 1
ATOM 1573 C C . LEU A 1 221 ? -21.399 -0.958 15.689 1.00 81.69 221 LEU A C 1
ATOM 1575 O O . LEU A 1 221 ? -20.449 -1.686 15.405 1.00 81.69 221 LEU A O 1
ATOM 1579 N N . SER A 1 222 ? -21.248 0.260 16.210 1.00 79.88 222 SER A N 1
ATOM 1580 C CA . SER A 1 222 ? -19.950 0.808 16.601 1.00 79.88 222 SER A CA 1
ATOM 1581 C C . SER A 1 222 ? -19.698 0.599 18.090 1.00 79.88 222 SER A C 1
ATOM 1583 O O . SER A 1 222 ? -20.591 0.716 18.926 1.00 79.88 222 SER A O 1
ATOM 1585 N N . PHE A 1 223 ? -18.443 0.320 18.420 1.00 78.62 223 PHE A N 1
ATOM 1586 C CA . PHE A 1 223 ? -17.956 0.169 19.788 1.00 78.62 223 PHE A CA 1
ATOM 1587 C C . PHE A 1 223 ? -17.347 1.454 20.370 1.00 78.62 223 PHE A C 1
ATOM 1589 O O . PHE A 1 223 ? -16.848 1.455 21.498 1.00 78.62 223 PHE A O 1
ATOM 1596 N N . SER A 1 224 ? -17.384 2.528 19.588 1.00 79.38 224 SER A N 1
ATOM 1597 C CA . SER A 1 224 ? -16.937 3.878 19.921 1.00 79.38 224 SER A CA 1
ATOM 1598 C C . SER A 1 224 ? -17.979 4.880 19.408 1.00 79.38 224 SER A C 1
ATOM 1600 O O . SER A 1 224 ? -18.771 4.512 18.532 1.00 79.38 224 SER A O 1
ATOM 1602 N N . PRO A 1 225 ? -18.011 6.125 19.920 1.00 86.56 225 PRO A N 1
ATOM 1603 C CA . PRO A 1 225 ? -18.859 7.168 19.348 1.00 86.56 225 PRO A CA 1
ATOM 1604 C C . PRO A 1 225 ? -18.682 7.227 17.829 1.00 86.56 225 PRO A C 1
ATOM 1606 O O . PRO A 1 225 ? -17.552 7.248 17.339 1.00 86.56 225 PRO A O 1
ATOM 1609 N N . VAL A 1 226 ? -19.791 7.180 17.088 1.00 88.56 226 VAL A N 1
ATOM 1610 C CA . VAL A 1 226 ? -19.746 7.316 15.631 1.00 88.56 226 VAL A CA 1
ATOM 1611 C C . VAL A 1 226 ? -19.453 8.775 15.326 1.00 88.56 226 VAL A C 1
ATOM 1613 O O . VAL A 1 226 ? -20.119 9.667 15.850 1.00 88.56 226 VAL A O 1
ATOM 1616 N N . LYS A 1 227 ? -18.445 8.998 14.492 1.00 87.62 227 LYS A N 1
ATOM 1617 C CA . LYS A 1 227 ? -18.052 10.318 14.027 1.00 87.62 227 LYS A CA 1
ATOM 1618 C C . LYS A 1 227 ? -18.357 10.445 12.538 1.00 87.62 227 LYS A C 1
ATOM 1620 O O . LYS A 1 227 ? -18.163 9.480 11.801 1.00 87.62 227 LYS A O 1
ATOM 1625 N N . GLU A 1 228 ? -18.819 11.612 12.112 1.00 87.62 228 GLU A N 1
ATOM 1626 C CA . GLU A 1 228 ? -19.041 11.943 10.701 1.00 87.62 228 GLU A CA 1
ATOM 1627 C C . GLU A 1 228 ? -18.210 13.163 10.305 1.00 87.62 228 GLU A C 1
ATOM 1629 O O . GLU A 1 228 ? -17.901 14.010 11.148 1.00 87.62 228 GLU A O 1
ATOM 1634 N N . THR A 1 229 ? -17.787 13.222 9.042 1.00 83.00 229 THR A N 1
ATOM 1635 C CA . THR A 1 229 ? -16.992 14.348 8.5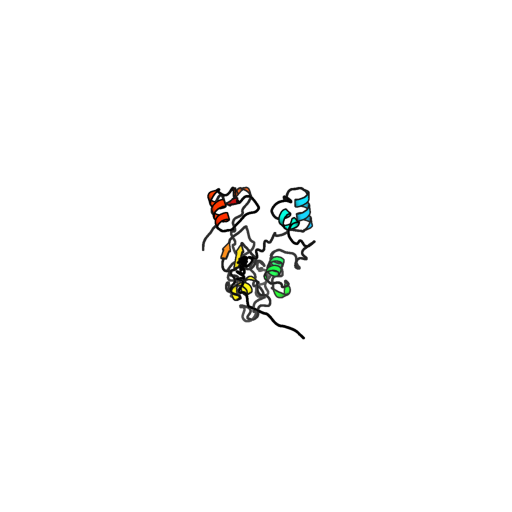50 1.00 83.00 229 THR A CA 1
ATOM 1636 C C . THR A 1 229 ? -17.855 15.603 8.518 1.00 83.00 229 THR A C 1
ATOM 1638 O O . THR A 1 229 ? -19.005 15.571 8.082 1.00 83.00 229 THR A O 1
ATOM 1641 N N . THR A 1 230 ? -17.307 16.733 8.956 1.00 81.06 230 THR A N 1
ATOM 1642 C CA . THR A 1 230 ? -18.024 18.022 8.934 1.00 81.06 230 THR A CA 1
ATOM 1643 C C . THR A 1 230 ? -18.105 18.629 7.530 1.00 81.06 230 THR A C 1
ATOM 1645 O O . THR A 1 230 ? -18.846 19.585 7.315 1.00 81.06 230 THR A O 1
ATOM 1648 N N . SER A 1 231 ? -17.363 18.065 6.571 1.00 71.38 231 SER A N 1
ATOM 1649 C CA . SER A 1 231 ? -17.362 18.424 5.150 1.00 71.38 231 SER A CA 1
ATOM 1650 C C . SER A 1 231 ? -17.414 17.164 4.267 1.00 71.38 231 SER A C 1
ATOM 1652 O O . SER A 1 231 ? -16.941 16.107 4.700 1.00 71.38 231 SER A O 1
ATOM 1654 N N . PRO A 1 232 ? -17.964 17.233 3.039 1.00 64.81 232 PRO A N 1
ATOM 1655 C CA . PRO A 1 232 ? -17.904 16.128 2.082 1.00 64.81 232 PRO A CA 1
ATOM 1656 C C . PRO A 1 232 ? -16.453 15.745 1.763 1.00 64.81 232 PRO A C 1
ATOM 1658 O O . PRO A 1 232 ? -15.627 16.618 1.505 1.00 64.81 232 PRO A O 1
ATOM 1661 N N . THR A 1 233 ? -16.147 14.446 1.775 1.00 60.81 233 THR A N 1
ATOM 1662 C CA . THR A 1 233 ? -14.801 13.903 1.500 1.00 60.81 233 THR A CA 1
ATOM 1663 C C . THR A 1 233 ? -14.710 13.136 0.179 1.00 60.81 233 THR A C 1
ATOM 1665 O O . THR A 1 233 ? -13.635 12.669 -0.189 1.00 60.81 233 THR A O 1
ATOM 1668 N N . GLU A 1 234 ? -15.812 13.029 -0.566 1.00 52.50 234 GLU A N 1
ATOM 1669 C CA . GLU A 1 234 ? -15.847 12.333 -1.851 1.00 52.50 234 GLU A CA 1
ATOM 1670 C C . GLU A 1 234 ? -15.492 13.265 -3.014 1.00 52.50 234 GLU A C 1
ATOM 1672 O O . GLU A 1 234 ? -16.032 14.363 -3.151 1.00 52.50 234 GLU A O 1
ATOM 1677 N N . THR A 1 235 ? -14.629 12.779 -3.906 1.00 43.78 235 THR A N 1
ATOM 1678 C CA . THR A 1 235 ? -14.645 13.166 -5.321 1.00 43.78 235 THR A CA 1
ATOM 1679 C C . THR A 1 235 ? -15.035 11.911 -6.093 1.00 43.78 235 THR A C 1
ATOM 1681 O O . THR A 1 235 ? -14.274 10.947 -6.113 1.00 43.78 235 THR A O 1
ATOM 1684 N N . VAL A 1 236 ? -16.250 11.883 -6.644 1.00 33.03 236 VAL A N 1
ATOM 1685 C CA . VAL A 1 236 ? -16.720 10.795 -7.513 1.00 33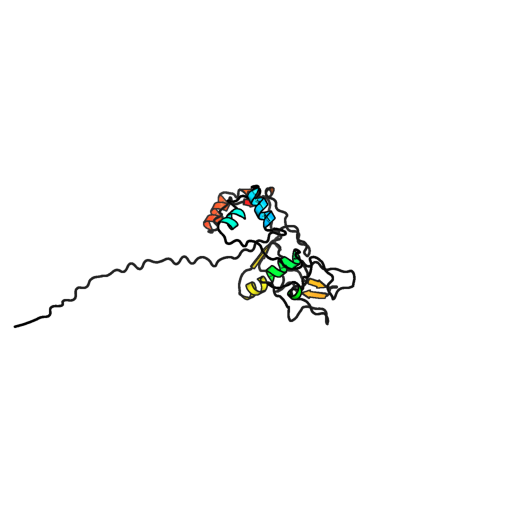.03 236 VAL A CA 1
ATOM 1686 C C . VAL A 1 236 ? -16.132 11.036 -8.904 1.00 33.03 236 VAL A C 1
ATOM 1688 O O . VAL A 1 236 ? -16.324 12.126 -9.447 1.00 33.03 236 VAL A O 1
ATOM 1691 N N . TYR A 1 237 ? -15.412 10.054 -9.450 1.00 35.78 237 TYR A N 1
ATOM 1692 C CA . TYR A 1 237 ? -14.994 10.031 -10.857 1.00 35.78 237 TYR A CA 1
ATOM 1693 C C . TYR A 1 237 ? -15.957 9.176 -11.677 1.00 35.78 237 TYR A C 1
ATOM 1695 O O . TYR A 1 237 ? -16.349 8.099 -11.171 1.00 35.78 237 TYR A O 1
#